Protein 8U79 (pdb70)

Structure (mmCIF, N/CA/C/O backbone):
data_8U79
#
_entry.id   8U79
#
_cell.length_a   51.547
_cell.length_b   67.913
_cell.length_c   81.170
_cell.angle_alpha   90.000
_cell.angle_beta   90.000
_cell.angle_gamma   90.000
#
_symmetry.space_group_name_H-M   'P 21 21 21'
#
loop_
_entity.id
_entity.type
_entity.pdbx_description
1 polymer 'Immunogenic protein'
2 non-polymer 'GLUTAMIC ACID'
3 non-polymer 1,2-ETHANEDIOL
4 non-polymer 'CITRIC ACID'
5 water water
#
loop_
_atom_site.group_PDB
_atom_site.id
_atom_site.type_symbol
_atom_site.label_atom_id
_atom_site.label_alt_id
_atom_site.label_comp_id
_atom_site.label_asym_id
_atom_site.label_entity_id
_atom_site.label_seq_id
_atom_site.pdbx_PDB_ins_code
_atom_site.Cartn_x
_atom_site.Cartn_y
_atom_site.Cartn_z
_atom_site.occupancy
_atom_site.B_iso_or_equiv
_atom_site.auth_seq_id
_atom_site.auth_comp_id
_atom_site.auth_asym_id
_atom_site.auth_atom_id
_atom_site.pdbx_PDB_model_num
ATOM 1 N N A GLN A 1 22 ? 23.078 16.805 -6.459 0.500 19.187 18 GLN A N 1
ATOM 2 N N C GLN A 1 22 ? 23.671 16.941 -6.716 0.500 46.154 18 GLN A N 1
ATOM 3 C CA A GLN A 1 22 ? 22.696 15.401 -6.781 0.500 18.044 18 GLN A CA 1
ATOM 4 C CA B GLN A 1 22 ? 22.786 15.463 -6.867 0.500 21.436 18 GLN A CA 1
ATOM 5 C C A GLN A 1 22 ? 22.706 15.153 -8.287 0.500 15.790 18 GLN A C 1
ATOM 6 C C C GLN A 1 22 ? 22.904 15.182 -8.311 0.500 14.424 18 GLN A C 1
ATOM 7 O O A GLN A 1 22 ? 22.404 16.027 -9.095 0.500 16.688 18 GLN A O 1
ATOM 8 O O C GLN A 1 22 ? 22.868 16.095 -9.132 0.500 18.347 18 GLN A O 1
ATOM 34 N N . GLU A 1 23 ? 22.933 13.895 -8.645 1.000 13.547 19 GLU A N 1
ATOM 35 C CA . GLU A 1 23 ? 22.777 13.421 -10.001 1.000 12.632 19 GLU A CA 1
ATOM 36 C C . GLU A 1 23 ? 21.364 12.889 -10.199 1.000 11.792 19 GLU A C 1
ATOM 37 O O . GLU A 1 23 ? 20.911 11.992 -9.489 1.000 12.624 19 GLU A O 1
ATOM 49 N N . PHE A 1 24 ? 20.681 13.441 -11.183 1.000 11.534 20 PHE A N 1
ATOM 50 C CA . PHE A 1 24 ? 19.277 13.134 -11.426 1.000 10.837 20 PHE A CA 1
ATOM 51 C C . PHE A 1 24 ? 19.162 11.976 -12.396 1.000 10.949 20 PHE A C 1
ATOM 52 O O . PHE A 1 24 ? 19.760 11.972 -13.479 1.000 13.285 20 PHE A O 1
ATOM 69 N N A ILE A 1 25 ? 18.360 10.987 -12.020 0.500 10.110 21 ILE A N 1
ATOM 70 N N B ILE A 1 25 ? 18.298 11.017 -12.047 0.500 9.827 21 ILE A N 1
ATOM 71 C CA A ILE A 1 25 ? 18.030 9.866 -12.870 0.500 10.393 21 ILE A CA 1
ATOM 72 C CA B ILE A 1 25 ? 18.036 9.824 -12.831 0.500 10.018 21 ILE A CA 1
ATOM 73 C C A ILE A 1 25 ? 16.524 9.762 -12.955 0.500 9.689 21 ILE A C 1
ATOM 74 C C B ILE A 1 25 ? 16.542 9.607 -12.970 0.500 8.959 21 ILE A C 1
ATOM 75 O O A ILE A 1 25 ? 15.848 9.789 -11.942 0.500 10.336 21 ILE A O 1
ATOM 76 O O B ILE A 1 25 ? 15.872 9.288 -12.008 0.500 8.880 21 ILE A O 1
ATOM 107 N N . THR A 1 26 ? 16.031 9.741 -14.191 1.000 8.848 22 THR A N 1
ATOM 108 C CA . THR A 1 26 ? 14.640 9.440 -14.496 1.000 8.590 22 THR A CA 1
ATOM 109 C C . THR A 1 26 ? 14.563 8.051 -15.133 1.000 8.275 22 THR A C 1
ATOM 110 O O . THR A 1 26 ? 15.338 7.764 -16.062 1.000 9.176 22 THR A O 1
ATOM 121 N N . ILE A 1 27 ? 13.659 7.219 -14.606 1.000 8.396 23 ILE A N 1
ATOM 122 C CA . ILE A 1 27 ? 13.460 5.855 -15.026 1.000 8.380 23 ILE A CA 1
ATOM 123 C C . ILE A 1 27 ? 12.140 5.761 -15.781 1.000 8.428 23 ILE A C 1
ATOM 124 O O . ILE A 1 27 ? 11.057 5.853 -15.183 1.000 9.077 23 ILE A O 1
ATOM 140 N N . GLY A 1 28 ? 12.218 5.593 -17.101 1.000 8.340 24 GLY A N 1
ATOM 141 C CA . GLY A 1 28 ? 11.006 5.390 -17.888 1.000 8.141 24 GLY A CA 1
ATOM 142 C C . GLY A 1 28 ? 10.377 4.059 -17.557 1.000 8.037 24 GLY A C 1
ATOM 143 O O . GLY A 1 28 ? 11.038 3.071 -17.266 1.000 8.474 24 GLY A O 1
ATOM 147 N N . SER A 1 29 ? 9.030 4.014 -17.660 1.000 7.757 25 SER A N 1
ATOM 148 C CA . SER A 1 29 ? 8.290 2.855 -17.181 1.000 8.013 25 SER A CA 1
ATOM 149 C C . SER A 1 29 ? 7.165 2.500 -18.154 1.000 7.780 25 SER A C 1
ATOM 150 O O . SER A 1 29 ? 7.425 2.005 -19.243 1.000 8.248 25 SER A O 1
ATOM 158 N N . GLY A 1 30 ? 5.925 2.624 -17.705 1.000 8.057 26 GLY A N 1
ATOM 159 C CA . GLY A 1 30 ? 4.779 2.249 -18.503 1.000 8.352 26 GLY A CA 1
ATOM 160 C C . GLY A 1 30 ? 3.558 2.911 -17.919 1.000 8.481 26 GLY A C 1
ATOM 161 O O . GLY A 1 30 ? 3.659 3.913 -17.237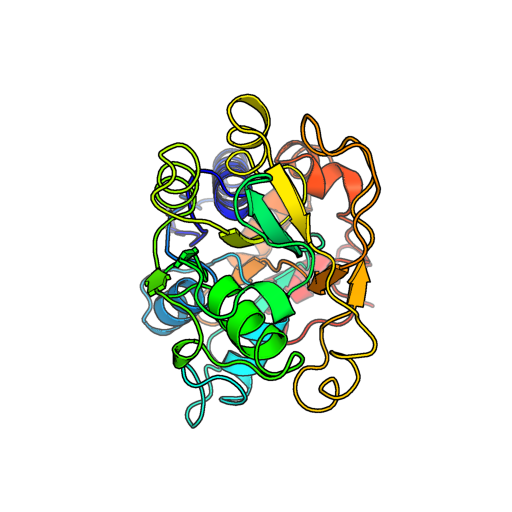 1.000 8.913 26 GLY A O 1
ATOM 165 N N . SER A 1 31 ? 2.387 2.341 -18.225 1.000 8.752 27 SER A N 1
ATOM 166 C CA . SER A 1 31 ? 1.140 2.852 -17.659 1.000 9.212 27 SER A CA 1
ATOM 167 C C . SER A 1 31 ? 1.183 2.758 -16.145 1.000 8.975 27 SER A C 1
ATOM 168 O O . SER A 1 31 ? 1.759 1.838 -15.563 1.000 8.955 27 SER A O 1
ATOM 176 N N A THR A 1 32 ? 0.512 3.689 -15.459 0.900 9.616 28 THR A N 1
ATOM 177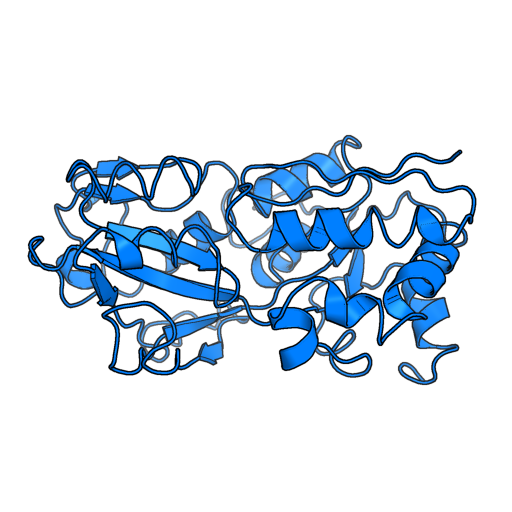 N N B THR A 1 32 ? 0.490 3.687 -15.479 0.100 9.559 28 THR A N 1
ATOM 178 C CA A THR A 1 32 ? 0.540 3.653 -14.009 0.900 10.460 28 THR A CA 1
ATOM 179 C CA B THR A 1 32 ? 0.446 3.714 -14.025 0.100 10.097 28 THR A CA 1
ATOM 180 C C A THR A 1 32 ? -0.062 2.384 -13.427 0.900 10.528 28 THR A C 1
ATOM 181 C C B THR A 1 32 ? -0.034 2.375 -13.454 0.100 10.032 28 THR A C 1
ATOM 182 O O A THR A 1 32 ? 0.280 2.040 -12.296 0.900 12.803 28 THR A O 1
ATOM 183 O O B THR A 1 32 ? 0.455 1.954 -12.405 0.100 9.788 28 THR A O 1
ATOM 204 N N . THR A 1 33 ? -0.940 1.683 -14.166 1.000 10.024 29 THR A N 1
ATOM 205 C CA . THR A 1 33 ? -1.565 0.460 -13.684 1.000 10.485 29 THR A CA 1
ATOM 206 C C . THR A 1 33 ? -0.970 -0.796 -14.276 1.000 9.356 29 THR A C 1
ATOM 207 O O . THR A 1 33 ? -1.532 -1.891 -14.150 1.000 10.630 29 THR A O 1
ATOM 218 N N . GLY A 1 34 ? 0.229 -0.683 -14.865 1.000 9.049 30 GLY A N 1
ATOM 219 C CA . GLY A 1 34 ? 1.020 -1.849 -15.210 1.000 8.640 30 GLY A CA 1
ATOM 220 C C . GLY A 1 34 ? 1.982 -2.206 -14.084 1.000 8.793 30 GLY A C 1
ATOM 221 O O . GLY A 1 34 ? 1.766 -1.841 -12.915 1.000 9.544 30 GLY A O 1
ATOM 225 N N . VAL A 1 35 ? 3.031 -2.969 -14.413 1.000 8.261 31 VAL A N 1
ATOM 226 C CA . VAL A 1 35 ? 4.015 -3.391 -13.433 1.000 7.910 31 VAL A CA 1
ATOM 227 C C . VAL A 1 35 ? 5.285 -2.547 -13.504 1.000 7.739 31 VAL A C 1
ATOM 228 O O . VAL A 1 35 ? 5.915 -2.257 -12.471 1.000 8.248 31 VAL A O 1
ATOM 241 N N . TYR A 1 36 ? 5.710 -2.110 -14.690 1.000 7.726 32 TYR A N 1
ATOM 242 C CA . TYR A 1 36 ? 6.885 -1.260 -14.782 1.000 7.906 32 TYR A CA 1
ATOM 243 C C . TYR A 1 36 ? 6.803 -0.034 -13.875 1.000 7.955 32 TYR A C 1
ATOM 244 O O . TYR A 1 36 ? 7.795 0.340 -13.257 1.000 8.240 32 TYR A O 1
ATOM 262 N N . PHE A 1 37 ? 5.633 0.635 -13.855 1.000 7.965 33 PHE A N 1
ATOM 263 C CA . PHE A 1 37 ? 5.521 1.876 -13.117 1.000 8.138 33 PHE A CA 1
ATOM 264 C C . PHE A 1 37 ? 5.722 1.657 -11.610 1.000 8.275 33 PHE A C 1
ATOM 265 O O . PHE A 1 37 ? 6.560 2.341 -11.002 1.000 8.341 33 PHE A O 1
ATOM 282 N N . PRO A 1 38 ? 5.022 0.721 -10.939 1.000 8.774 34 PRO A N 1
ATOM 283 C CA . PRO A 1 38 ? 5.318 0.479 -9.525 1.000 9.028 34 PRO A CA 1
ATOM 284 C C . PRO A 1 38 ? 6.731 0.004 -9.305 1.000 8.553 34 PRO A C 1
ATOM 285 O O . PRO A 1 38 ? 7.347 0.352 -8.287 1.000 9.043 34 PRO A O 1
ATOM 296 N N . VAL A 1 39 ? 7.285 -0.798 -10.221 1.000 8.357 35 VAL A N 1
ATOM 297 C CA . VAL A 1 39 ? 8.672 -1.245 -10.032 1.000 8.835 35 VAL A CA 1
ATOM 298 C C . VAL A 1 39 ? 9.624 -0.067 -10.119 1.000 8.636 35 VAL A C 1
ATOM 299 O O . VAL A 1 39 ? 10.515 0.079 -9.273 1.000 9.018 35 VAL A O 1
ATOM 312 N N . ALA A 1 40 ? 9.501 0.773 -11.141 1.000 8.563 36 ALA A N 1
ATOM 313 C CA . ALA A 1 40 ? 10.376 1.929 -11.290 1.000 8.651 36 ALA A CA 1
ATOM 314 C C . ALA A 1 40 ? 10.239 2.885 -10.130 1.000 8.769 36 ALA A C 1
ATOM 315 O O . ALA A 1 40 ? 11.218 3.465 -9.644 1.000 9.245 36 ALA A O 1
ATOM 322 N N . THR A 1 41 ? 9.008 3.069 -9.644 1.000 8.827 37 THR A N 1
ATOM 323 C CA . THR A 1 41 ? 8.750 3.955 -8.514 1.000 9.994 37 THR A CA 1
ATOM 324 C C . THR A 1 41 ? 9.474 3.435 -7.277 1.000 9.124 37 THR A C 1
ATOM 325 O O . THR A 1 41 ? 10.122 4.184 -6.542 1.000 10.783 37 THR A O 1
ATOM 336 N N . GLY A 1 42 ? 9.380 2.123 -7.028 1.000 9.104 38 GLY A N 1
ATOM 337 C CA . GLY A 1 42 ? 10.027 1.514 -5.880 1.000 9.688 38 GLY A CA 1
ATOM 338 C C . GLY A 1 42 ? 11.536 1.539 -5.998 1.000 8.932 38 GLY A C 1
ATOM 339 O O . GLY A 1 42 ? 12.231 1.766 -5.002 1.000 10.166 38 GLY A O 1
ATOM 343 N N . ILE A 1 43 ? 12.067 1.315 -7.193 1.000 8.897 39 ILE A N 1
ATOM 344 C CA . ILE A 1 43 ? 13.513 1.422 -7.408 1.000 8.970 39 ILE A CA 1
ATOM 345 C C . ILE A 1 43 ? 13.981 2.835 -7.078 1.000 8.753 39 ILE A C 1
ATOM 346 O O . ILE A 1 43 ? 15.009 3.015 -6.423 1.000 9.496 39 ILE A O 1
ATOM 362 N N . ALA A 1 44 ? 13.274 3.819 -7.617 1.000 8.690 40 ALA A N 1
ATOM 363 C CA . ALA A 1 44 ? 13.637 5.214 -7.380 1.000 8.933 40 ALA A CA 1
ATOM 364 C C . ALA A 1 44 ? 13.675 5.538 -5.885 1.000 9.052 40 ALA A C 1
ATOM 365 O O . ALA A 1 44 ? 14.605 6.171 -5.382 1.000 9.775 40 ALA A O 1
ATOM 372 N N A LYS A 1 45 ? 12.632 5.128 -5.156 0.800 9.619 41 LYS A N 1
ATOM 373 N N B LYS A 1 45 ? 12.639 5.105 -5.158 0.200 9.435 41 LYS A N 1
ATOM 374 C CA A LYS A 1 45 ? 12.606 5.367 -3.714 0.800 10.382 41 LYS A CA 1
ATOM 375 C CA B LYS A 1 45 ? 12.570 5.354 -3.725 0.200 10.071 41 LYS A CA 1
ATOM 376 C C A LYS A 1 45 ? 13.790 4.698 -3.021 0.800 10.105 41 LYS A C 1
ATOM 377 C C B LYS A 1 45 ? 13.759 4.703 -3.020 0.200 10.159 41 LYS A C 1
ATOM 378 O O A LYS A 1 45 ? 14.366 5.264 -2.102 0.800 11.160 41 LYS A O 1
ATOM 379 O O B LYS A 1 45 ? 14.379 5.325 -2.163 0.200 10.358 41 LYS A O 1
ATOM 416 N N . LEU A 1 46 ? 14.070 3.458 -3.390 1.000 10.037 42 LEU A N 1
ATOM 417 C CA . LEU A 1 46 ? 15.128 2.714 -2.746 1.000 10.602 42 LEU A CA 1
ATOM 418 C C . LEU A 1 46 ? 16.494 3.368 -2.970 1.000 10.330 42 LEU A C 1
ATOM 419 O O . LEU A 1 46 ? 17.300 3.503 -2.023 1.000 11.713 42 LEU A O 1
ATOM 435 N N A VAL A 1 47 ? 16.806 3.806 -4.191 0.800 10.397 43 VAL A N 1
ATOM 436 N N B VAL A 1 47 ? 16.771 3.800 -4.216 0.200 9.883 43 VAL A N 1
ATOM 437 C CA A VAL A 1 47 ? 18.094 4.456 -4.392 0.800 10.808 43 VAL A CA 1
ATOM 438 C CA B VAL A 1 47 ? 17.967 4.572 -4.557 0.200 9.633 43 VAL A CA 1
ATOM 439 C C A VAL A 1 47 ? 18.121 5.817 -3.705 0.800 9.962 43 VAL A C 1
ATOM 440 C C B VAL A 1 47 ? 18.074 5.770 -3.640 0.200 9.581 43 VAL A C 1
ATOM 441 O O A VAL A 1 47 ? 19.167 6.212 -3.165 0.800 10.737 43 VAL A O 1
ATOM 442 O O B VAL A 1 47 ? 19.102 6.000 -3.000 0.200 9.394 43 VAL A O 1
ATOM 467 N N . ASN A 1 48 ? 16.998 6.551 -3.644 1.000 9.895 44 ASN A N 1
ATOM 468 C CA . ASN A 1 48 ? 16.965 7.801 -2.919 1.000 10.766 44 ASN A CA 1
ATOM 469 C C . ASN A 1 48 ? 17.267 7.575 -1.434 1.000 10.960 44 ASN A C 1
ATOM 470 O O . ASN A 1 48 ? 18.032 8.296 -0.791 1.000 12.650 44 ASN A O 1
ATOM 481 N N . ASP A 1 49 ? 16.700 6.496 -0.880 1.000 10.554 45 ASP A N 1
ATOM 482 C CA . ASP A 1 49 ? 16.853 6.150 0.517 1.000 11.197 45 ASP A CA 1
ATOM 483 C C . ASP A 1 49 ? 18.292 5.734 0.879 1.000 11.031 45 ASP A C 1
ATOM 484 O O . ASP A 1 49 ? 18.673 5.744 2.051 1.000 13.155 45 ASP A O 1
ATOM 493 N N . ALA A 1 50 ? 19.063 5.325 -0.125 1.000 11.265 46 ALA A N 1
ATOM 494 C CA . ALA A 1 50 ? 20.445 4.891 0.072 1.000 11.595 46 ALA A CA 1
ATOM 495 C C . ALA A 1 50 ? 21.404 6.071 0.217 1.000 11.131 46 ALA A C 1
ATOM 496 O O . ALA A 1 50 ? 22.566 5.831 0.600 1.000 12.048 46 ALA A O 1
ATOM 503 N N . ASN A 1 51 ? 20.980 7.300 -0.080 1.000 11.377 47 ASN A N 1
ATOM 504 C CA . ASN A 1 51 ? 21.781 8.476 0.205 1.000 12.319 47 ASN A CA 1
ATOM 505 C C . ASN A 1 51 ? 23.139 8.430 -0.490 1.000 13.343 47 ASN A C 1
ATOM 506 O O . ASN A 1 51 ? 24.171 8.727 0.130 1.000 16.763 47 ASN A O 1
ATOM 517 N N . VAL A 1 52 ? 23.144 8.094 -1.775 1.000 12.710 48 VAL A N 1
ATOM 518 C CA . VAL A 1 52 ? 24.358 7.929 -2.550 1.000 13.174 48 VAL A CA 1
ATOM 519 C C . VAL A 1 52 ? 24.527 9.038 -3.576 1.000 13.478 48 VAL A C 1
ATOM 520 O O . VAL A 1 52 ? 25.317 8.893 -4.492 1.000 15.560 48 VAL A O 1
ATOM 533 N N . GLY A 1 53 ? 23.887 10.175 -3.396 1.000 13.213 49 GLY A N 1
ATOM 534 C CA . GLY A 1 53 ? 24.083 11.311 -4.288 1.000 14.152 49 GLY A CA 1
ATOM 535 C C . GLY A 1 53 ? 23.250 11.246 -5.566 1.000 12.989 49 GLY A C 1
ATOM 536 O O . GLY A 1 53 ? 23.484 12.065 -6.455 1.000 16.162 49 GLY A O 1
ATOM 540 N N . ILE A 1 54 ? 22.317 10.295 -5.640 1.000 11.977 50 ILE A N 1
ATOM 541 C CA . ILE A 1 54 ? 21.398 10.153 -6.764 1.000 11.099 50 ILE A CA 1
ATOM 542 C C . ILE A 1 54 ? 20.027 10.615 -6.296 1.000 10.807 50 ILE A C 1
ATOM 543 O O . ILE A 1 54 ? 19.580 10.216 -5.227 1.000 11.958 50 ILE A O 1
ATOM 559 N N . ARG A 1 55 ? 19.359 11.350 -7.177 1.000 10.697 51 ARG A N 1
ATOM 560 C CA . ARG A 1 55 ? 17.953 11.687 -7.003 1.000 10.864 51 ARG A CA 1
ATOM 561 C C . ARG A 1 55 ? 17.168 11.105 -8.179 1.000 10.008 51 ARG A C 1
ATOM 562 O O . ARG A 1 55 ? 17.306 11.579 -9.314 1.000 10.260 51 ARG A O 1
ATOM 583 N N . ALA A 1 56 ? 16.402 10.070 -7.902 1.000 9.485 52 ALA A N 1
ATOM 584 C CA . ALA A 1 56 ? 15.733 9.280 -8.925 1.000 9.568 52 ALA A CA 1
ATOM 585 C C . ALA A 1 56 ? 14.236 9.514 -8.869 1.000 8.851 52 ALA A C 1
ATOM 586 O O . ALA A 1 56 ? 13.627 9.731 -7.816 1.000 10.167 52 ALA A O 1
ATOM 593 N N . ASN A 1 57 ? 13.614 9.394 -10.041 1.000 9.405 53 ASN A N 1
ATOM 594 C CA . ASN A 1 57 ? 12.167 9.404 -10.176 1.000 9.438 53 ASN A CA 1
ATOM 595 C C . ASN A 1 57 ? 11.751 8.438 -11.280 1.000 9.183 53 ASN A C 1
ATOM 596 O O . ASN A 1 57 ? 12.490 8.228 -12.235 1.000 10.878 53 ASN A O 1
ATOM 607 N N . ALA A 1 58 ? 10.543 7.911 -11.175 1.000 9.796 54 ALA A N 1
ATOM 608 C CA . ALA A 1 58 ? 9.925 7.146 -12.233 1.000 9.709 54 ALA A CA 1
ATOM 609 C C . ALA A 1 58 ? 9.059 8.059 -13.092 1.000 10.311 54 ALA A C 1
ATOM 610 O O . ALA A 1 58 ? 8.532 9.075 -12.625 1.000 13.726 54 ALA A O 1
ATOM 617 N N A ARG A 1 59 ? 8.915 7.721 -14.372 0.700 9.573 55 ARG A N 1
ATOM 618 N N C ARG A 1 59 ? 8.866 7.659 -14.345 0.300 8.360 55 ARG A N 1
ATOM 619 C CA A ARG A 1 59 ? 8.033 8.427 -15.286 0.700 10.219 55 ARG A CA 1
ATOM 620 C CA C ARG A 1 59 ? 8.040 8.405 -15.271 0.300 8.094 55 ARG A CA 1
ATOM 621 C C A ARG A 1 59 ? 7.159 7.414 -15.998 0.700 9.236 55 ARG A C 1
ATOM 622 C C C ARG A 1 59 ? 7.156 7.418 -16.018 0.300 8.258 55 ARG A C 1
ATOM 623 O O A ARG A 1 59 ? 7.665 6.467 -16.604 0.700 9.210 55 ARG A O 1
ATOM 624 O O C ARG A 1 59 ? 7.652 6.443 -16.591 0.300 8.105 55 ARG A O 1
ATOM 665 N N . SER A 1 60 ? 5.832 7.653 -16.006 1.000 8.991 56 SER A N 1
ATOM 666 C CA . SER A 1 60 ? 4.936 6.824 -16.805 1.000 8.804 56 SER A CA 1
ATOM 667 C C . SER A 1 60 ? 5.112 7.156 -18.280 1.000 8.684 56 SER A C 1
ATOM 668 O O . SER A 1 60 ? 5.342 8.308 -18.652 1.000 9.451 56 SER A O 1
ATOM 676 N N . THR A 1 61 ? 4.982 6.130 -19.115 1.000 8.614 57 THR A N 1
ATOM 677 C CA . THR A 1 61 ? 5.216 6.257 -20.550 1.000 8.488 57 THR A CA 1
ATOM 678 C C . THR A 1 61 ? 4.374 5.201 -21.281 1.000 8.394 57 THR A C 1
ATOM 679 O O . THR A 1 61 ? 3.679 4.392 -20.657 1.000 8.813 57 THR A O 1
ATOM 690 N N . GLY A 1 62 ? 4.522 5.182 -22.600 1.000 8.660 58 GLY A N 1
ATOM 691 C CA . GLY A 1 62 ? 3.898 4.175 -23.432 1.000 8.974 58 GLY A CA 1
ATOM 692 C C . GLY A 1 62 ? 4.485 2.783 -23.332 1.000 8.342 58 GLY A C 1
ATOM 693 O O . GLY A 1 62 ? 3.904 1.829 -23.860 1.000 9.120 58 GLY A O 1
ATOM 697 N N . GLY A 1 63 ? 5.682 2.667 -22.728 1.000 8.279 59 GLY A N 1
ATOM 698 C CA . GLY A 1 63 ? 6.331 1.390 -22.607 1.000 8.407 59 GLY A CA 1
ATOM 699 C C . GLY A 1 63 ? 7.658 1.303 -23.353 1.000 8.051 59 GLY A C 1
ATOM 700 O O . GLY A 1 63 ? 8.335 2.305 -23.568 1.000 8.370 59 GLY A O 1
ATOM 704 N N . SER A 1 64 ? 8.016 0.073 -23.768 1.000 7.600 60 SER A N 1
ATOM 705 C CA . SER A 1 64 ? 9.382 -0.232 -24.140 1.000 7.870 60 SER A CA 1
ATOM 706 C C . SER A 1 64 ? 9.954 0.622 -25.273 1.000 7.977 60 SER A C 1
ATOM 707 O O . SER A 1 64 ? 11.114 1.035 -25.211 1.000 8.602 60 SER A O 1
ATOM 715 N N . VAL A 1 65 ? 9.213 0.769 -26.374 1.000 8.135 61 VAL A N 1
ATOM 716 C CA . VAL A 1 65 ? 9.758 1.519 -27.513 1.000 8.351 61 VAL A CA 1
ATOM 717 C C . VAL A 1 65 ? 9.948 2.990 -27.151 1.000 8.381 61 VAL A C 1
ATOM 718 O O . VAL A 1 65 ? 11.023 3.572 -27.386 1.000 9.102 61 VAL A O 1
ATOM 731 N N . ALA A 1 66 ? 8.931 3.589 -26.519 1.000 8.258 62 ALA A N 1
ATOM 732 C CA . ALA A 1 66 ? 9.050 4.964 -26.077 1.000 8.500 62 ALA A CA 1
ATOM 733 C C . ALA A 1 66 ? 10.246 5.124 -25.144 1.000 8.492 62 ALA A C 1
ATOM 734 O O . ALA A 1 66 ? 10.962 6.136 -25.193 1.000 8.936 62 ALA A O 1
ATOM 741 N N . ASN A 1 67 ? 10.444 4.169 -24.247 1.000 8.040 63 ASN A N 1
ATOM 742 C CA . ASN A 1 67 ? 11.497 4.260 -23.258 1.000 8.077 63 ASN A CA 1
ATOM 743 C C . ASN A 1 67 ? 12.878 4.225 -23.911 1.000 7.902 63 ASN A C 1
ATOM 744 O O . ASN A 1 67 ? 13.763 4.993 -23.517 1.000 8.748 63 ASN A O 1
ATOM 755 N N . ILE A 1 68 ? 13.077 3.309 -24.847 1.000 7.915 64 ILE A N 1
ATOM 756 C CA . ILE A 1 68 ? 14.353 3.203 -25.536 1.000 8.339 64 ILE A CA 1
ATOM 757 C C . ILE A 1 68 ? 14.626 4.461 -26.340 1.000 9.066 64 ILE A C 1
ATOM 758 O O . ILE A 1 68 ? 15.750 4.972 -26.341 1.000 9.618 64 ILE A O 1
ATOM 774 N N . ASN A 1 69 ? 13.604 4.973 -27.032 1.000 8.977 65 ASN A N 1
ATOM 775 C CA . ASN A 1 69 ? 13.781 6.211 -27.758 1.000 9.390 65 ASN A CA 1
ATOM 776 C C . ASN A 1 69 ? 14.186 7.355 -26.831 1.000 9.347 65 ASN A C 1
ATOM 777 O O . ASN A 1 69 ? 15.049 8.167 -27.192 1.000 10.375 65 ASN A O 1
ATOM 788 N N . ALA A 1 70 ? 13.589 7.430 -25.655 1.000 8.960 66 ALA A N 1
ATOM 789 C CA . ALA A 1 70 ? 13.911 8.491 -24.731 1.000 9.587 66 ALA A CA 1
ATOM 790 C C . ALA A 1 70 ? 15.316 8.347 -24.159 1.000 10.007 66 ALA A C 1
ATOM 791 O O . ALA A 1 70 ? 15.980 9.359 -23.924 1.000 11.316 66 ALA A O 1
ATOM 798 N N . ILE A 1 71 ? 15.791 7.124 -23.910 1.000 9.311 67 ILE A N 1
ATOM 799 C CA . ILE A 1 71 ? 17.187 6.958 -23.497 1.000 9.896 67 ILE A CA 1
ATOM 800 C C . ILE A 1 71 ? 18.107 7.448 -24.613 1.000 11.089 67 ILE A C 1
ATOM 801 O O . ILE A 1 71 ? 19.073 8.183 -24.385 1.000 12.114 67 ILE A O 1
ATOM 817 N N . ASN A 1 72 ? 17.829 6.999 -25.822 1.000 10.554 68 ASN A N 1
ATOM 818 C CA . ASN A 1 72 ? 18.683 7.379 -26.934 1.000 12.620 68 ASN A CA 1
ATOM 819 C C . ASN A 1 72 ? 18.723 8.884 -27.127 1.000 12.434 68 ASN A C 1
ATOM 820 O O . ASN A 1 72 ? 19.764 9.440 -27.481 1.000 15.048 68 ASN A O 1
ATOM 831 N N . ALA A 1 73 ? 17.602 9.562 -26.908 1.000 12.026 69 ALA A N 1
ATOM 832 C CA . ALA A 1 73 ? 17.497 11.001 -27.090 1.000 12.740 69 ALA A CA 1
ATOM 833 C C . ALA A 1 73 ? 18.110 11.761 -25.932 1.000 13.789 69 ALA A C 1
ATOM 834 O O . ALA A 1 73 ? 18.201 12.991 -26.030 1.000 16.594 69 ALA A O 1
ATOM 841 N N . GLY A 1 74 ? 18.495 11.088 -24.846 1.000 12.828 70 GLY A N 1
ATOM 842 C CA . GLY A 1 74 ? 19.025 11.783 -23.684 1.000 13.946 70 GLY A CA 1
ATOM 843 C C . GLY A 1 74 ? 17.994 12.301 -22.702 1.000 13.302 70 GLY A C 1
ATOM 844 O O . GLY A 1 74 ? 18.362 13.015 -21.787 1.000 16.633 70 GLY A O 1
ATOM 848 N N A GLU A 1 75 ? 16.728 11.916 -22.877 0.700 11.189 71 GLU A N 1
ATOM 849 N N B GLU A 1 75 ? 16.741 11.861 -22.848 0.300 12.868 71 GLU A N 1
ATOM 850 C CA A GLU A 1 75 ? 15.686 12.387 -21.987 0.700 11.770 71 GLU A CA 1
ATOM 851 C CA B GLU A 1 75 ? 15.647 12.373 -22.042 0.300 13.125 71 GLU A CA 1
ATOM 852 C C A GLU A 1 75 ? 15.588 11.552 -20.714 0.700 12.025 71 GLU A C 1
ATOM 853 C C B GLU A 1 75 ? 15.404 11.524 -20.790 0.300 11.951 71 GLU A C 1
ATOM 854 O O A GLU A 1 75 ? 15.295 12.111 -19.651 0.700 14.152 71 GLU A O 1
ATOM 855 O O B GLU A 1 75 ? 14.817 12.031 -19.836 0.300 12.839 71 GLU A O 1
ATOM 878 N N . PHE A 1 76 ? 15.790 10.241 -20.817 1.000 10.636 72 PHE A N 1
ATOM 879 C CA . PHE A 1 76 ? 15.793 9.353 -19.661 1.000 10.519 72 PHE A CA 1
ATOM 880 C C . PHE A 1 76 ? 17.175 8.766 -19.514 1.000 10.185 72 PHE A C 1
ATOM 881 O O . PHE A 1 76 ? 17.813 8.427 -20.500 1.000 12.078 72 PHE A O 1
ATOM 898 N N . GLU A 1 77 ? 17.619 8.574 -18.277 1.000 9.403 73 GLU A N 1
ATOM 899 C CA . GLU A 1 77 ? 18.853 7.870 -17.991 1.000 9.729 73 GLU A CA 1
ATOM 900 C C . GLU A 1 77 ? 18.691 6.365 -17.887 1.000 9.515 73 GLU A C 1
ATOM 901 O O . GLU A 1 77 ? 19.660 5.625 -18.110 1.000 9.919 73 GLU A O 1
ATOM 913 N N . MET A 1 78 ? 17.506 5.892 -17.515 1.000 8.615 74 MET A N 1
ATOM 914 C CA . MET A 1 78 ? 17.229 4.482 -17.335 1.000 8.176 74 MET A CA 1
ATOM 915 C C . MET A 1 78 ? 15.786 4.201 -17.743 1.000 8.524 74 MET A C 1
ATOM 916 O O . MET A 1 78 ? 14.995 5.135 -17.896 1.000 8.619 74 MET A O 1
ATOM 930 N N . ALA A 1 79 ? 15.456 2.916 -17.862 1.000 7.968 75 ALA A N 1
ATOM 931 C CA . ALA A 1 79 ? 14.077 2.539 -18.138 1.000 8.468 75 ALA A CA 1
ATOM 932 C C . ALA A 1 79 ? 13.902 1.055 -17.918 1.000 8.226 75 ALA A C 1
ATOM 933 O O . ALA A 1 79 ? 14.848 0.294 -17.865 1.000 8.987 75 ALA A O 1
ATOM 940 N N A LEU A 1 80 ? 12.637 0.642 -17.837 0.700 8.421 76 LEU A N 1
ATOM 941 N N B LEU A 1 80 ? 12.644 0.619 -17.828 0.300 7.642 76 LEU A N 1
ATOM 942 C CA A LEU A 1 80 ? 12.244 -0.744 -18.013 0.700 8.539 76 LEU A CA 1
ATOM 943 C CA B LEU A 1 80 ? 12.333 -0.789 -18.002 0.300 7.274 76 LEU A CA 1
ATOM 944 C C A LEU A 1 80 ? 11.987 -0.992 -19.507 0.700 8.222 76 LEU A C 1
ATOM 945 C C B LEU A 1 80 ? 11.908 -1.028 -19.453 0.300 7.402 76 LEU A C 1
ATOM 946 O O A LEU A 1 80 ? 11.492 -0.131 -20.230 0.700 8.976 76 LEU A O 1
ATOM 947 O O B LEU A 1 80 ? 11.248 -0.190 -20.069 0.300 7.499 76 LEU A O 1
ATOM 978 N N . ALA A 1 81 ? 12.273 -2.207 -19.972 1.000 8.019 77 ALA A N 1
ATOM 979 C CA . ALA A 1 81 ? 11.964 -2.581 -21.339 1.000 8.242 77 ALA A CA 1
ATOM 980 C C . ALA A 1 81 ? 11.972 -4.098 -21.462 1.000 7.725 77 ALA A C 1
ATOM 981 O O . ALA A 1 81 ? 12.673 -4.799 -20.731 1.000 9.078 77 ALA A O 1
ATOM 988 N N . GLN A 1 82 ? 11.253 -4.598 -22.454 1.000 7.993 78 GLN A N 1
ATOM 989 C CA . GLN A 1 82 ? 11.271 -6.012 -22.764 1.000 7.480 78 GLN A CA 1
ATOM 990 C C . GLN A 1 82 ? 12.587 -6.396 -23.422 1.000 7.710 78 GLN A C 1
ATOM 991 O O . GLN A 1 82 ? 13.166 -5.652 -24.192 1.000 8.561 78 GLN A O 1
ATOM 1005 N N . ASN A 1 83 ? 13.028 -7.639 -23.133 1.000 8.029 79 ASN A N 1
ATOM 1006 C CA . ASN A 1 83 ? 14.264 -8.124 -23.756 1.000 8.275 79 ASN A CA 1
ATOM 1007 C C . ASN A 1 83 ? 14.187 -8.197 -25.266 1.000 8.368 79 ASN A C 1
ATOM 1008 O O . ASN A 1 83 ? 15.191 -7.862 -25.933 1.000 9.013 79 ASN A O 1
ATOM 1019 N N . ASP A 1 84 ? 13.055 -8.575 -25.836 1.000 8.279 80 ASP A N 1
ATOM 1020 C CA . ASP A 1 84 ? 12.937 -8.633 -27.289 1.000 8.654 80 ASP A CA 1
ATOM 1021 C C . ASP A 1 84 ? 13.128 -7.243 -27.900 1.000 7.910 80 ASP A C 1
ATOM 1022 O O . ASP A 1 84 ? 13.914 -7.040 -28.823 1.000 8.858 80 ASP A O 1
ATOM 1031 N N . ILE A 1 85 ? 12.386 -6.272 -27.356 1.000 8.081 81 ILE A N 1
ATOM 1032 C CA . ILE A 1 85 ? 12.445 -4.921 -27.878 1.000 8.063 81 ILE A CA 1
ATOM 1033 C C . ILE A 1 85 ? 13.858 -4.339 -27.716 1.000 8.037 81 ILE A C 1
ATOM 1034 O O . ILE A 1 85 ? 14.351 -3.657 -28.626 1.000 8.933 81 ILE A O 1
ATOM 1050 N N . ALA A 1 86 ? 14.496 -4.596 -26.574 1.000 8.358 82 ALA A N 1
ATOM 1051 C CA . ALA A 1 86 ? 15.870 -4.106 -26.397 1.000 8.731 82 ALA A CA 1
ATOM 1052 C C . ALA A 1 86 ? 16.803 -4.664 -27.452 1.000 8.339 82 ALA A C 1
ATOM 1053 O O . ALA A 1 86 ? 17.647 -3.952 -27.983 1.000 9.040 82 ALA A O 1
ATOM 1060 N N . TYR A 1 87 ? 16.694 -5.970 -27.733 1.000 8.740 83 TYR A N 1
ATOM 1061 C CA . TYR A 1 87 ? 17.495 -6.592 -28.782 1.000 9.307 83 TYR A CA 1
ATOM 1062 C C . TYR A 1 87 ? 17.241 -5.919 -30.127 1.000 9.315 83 TYR A C 1
ATOM 1063 O O . TYR A 1 87 ? 18.181 -5.597 -30.871 1.000 9.618 83 TYR A O 1
ATOM 1081 N N . TYR A 1 88 ? 15.956 -5.782 -30.494 1.000 9.003 84 TYR A N 1
ATOM 1082 C CA . TYR A 1 88 ? 15.638 -5.195 -31.773 1.000 9.247 84 TYR A CA 1
ATOM 1083 C C . TYR A 1 88 ? 16.196 -3.782 -31.937 1.000 9.102 84 TYR A C 1
ATOM 1084 O O . TYR A 1 88 ? 16.697 -3.409 -32.978 1.000 9.989 84 TYR A O 1
ATOM 1102 N N . ALA A 1 89 ? 16.140 -3.002 -30.854 1.000 9.138 85 ALA A N 1
ATOM 1103 C CA . ALA A 1 89 ? 16.716 -1.673 -30.842 1.000 9.086 85 ALA A CA 1
ATOM 1104 C C . ALA A 1 89 ? 18.226 -1.735 -31.038 1.000 9.279 85 ALA A C 1
ATOM 1105 O O . ALA A 1 89 ? 18.755 -1.039 -31.913 1.000 9.874 85 ALA A O 1
ATOM 1112 N N . TYR A 1 90 ? 18.901 -2.547 -30.235 1.000 9.444 86 TYR A N 1
ATOM 1113 C CA . TYR A 1 90 ? 20.363 -2.593 -30.291 1.000 10.101 86 TYR A CA 1
ATOM 1114 C C . TYR A 1 90 ? 20.864 -3.058 -31.649 1.000 10.179 86 TYR A C 1
ATOM 1115 O O . TYR A 1 90 ? 21.906 -2.607 -32.117 1.000 11.752 86 TYR A O 1
ATOM 1133 N N . GLN A 1 91 ? 20.108 -3.958 -32.296 1.000 10.446 87 GLN A N 1
ATOM 1134 C CA . GLN A 1 91 ? 20.497 -4.493 -33.600 1.000 11.623 87 GLN A CA 1
ATOM 1135 C C . GLN A 1 91 ? 19.977 -3.644 -34.744 1.000 11.806 87 GLN A C 1
ATOM 1136 O O . GLN A 1 91 ? 20.399 -3.845 -35.883 1.000 13.960 87 GLN A O 1
ATOM 1150 N N . GLY A 1 92 ? 19.057 -2.725 -34.485 1.000 10.978 88 GLY A N 1
ATOM 1151 C CA . GLY A 1 92 ? 18.401 -1.982 -35.562 1.000 11.181 88 GLY A CA 1
ATOM 1152 C C . GLY A 1 92 ? 17.611 -2.880 -36.512 1.000 11.408 88 GLY A C 1
ATOM 1153 O O . GLY A 1 92 ? 17.783 -2.763 -37.730 1.000 12.495 88 GLY A O 1
ATOM 1157 N N A CYS A 1 93 ? 16.789 -3.783 -35.987 0.800 10.651 89 CYS A N 1
ATOM 1158 N N B CYS A 1 93 ? 16.707 -3.730 -35.992 0.200 12.161 89 CYS A N 1
ATOM 1159 C CA A CYS A 1 93 ? 16.148 -4.804 -36.777 0.800 11.312 89 CYS A CA 1
ATOM 1160 C CA B CYS A 1 93 ? 16.089 -4.784 -36.789 0.200 12.994 89 CYS A CA 1
ATOM 1161 C C A CYS A 1 93 ? 14.700 -4.992 -36.330 0.800 10.929 89 CYS A C 1
ATOM 1162 C C B CYS A 1 93 ? 14.730 -5.236 -36.243 0.200 12.886 89 CYS A C 1
ATOM 1163 O O A CYS A 1 93 ? 14.258 -4.480 -35.314 0.800 10.858 89 CYS A O 1
ATOM 1164 O O B CYS A 1 93 ? 14.381 -4.953 -35.110 0.200 12.662 89 CYS A O 1
ATOM 1177 N N A CYS A 1 94 ? 13.979 -5.788 -37.134 0.800 11.117 90 CYS A N 1
ATOM 1178 N N B CYS A 1 94 ? 13.971 -5.956 -37.083 0.200 13.442 90 CYS A N 1
ATOM 1179 C CA A CYS A 1 94 ? 12.933 -6.703 -36.695 0.800 11.147 90 CYS A CA 1
ATOM 1180 C CA B CYS A 1 94 ? 12.835 -6.786 -36.686 0.200 14.272 90 CYS A CA 1
ATOM 1181 C C A CYS A 1 94 ? 11.565 -6.046 -36.455 0.800 10.536 90 CYS A C 1
ATOM 1182 C C B CYS A 1 94 ? 11.519 -6.019 -36.540 0.200 12.099 90 CYS A C 1
ATOM 1183 O O A CYS A 1 94 ? 10.549 -6.710 -36.693 0.800 12.085 90 CYS A O 1
ATOM 1184 O O B CYS A 1 94 ? 10.474 -6.560 -36.909 0.200 12.429 90 CYS A O 1
ATOM 1197 N N . ILE A 1 95 ? 11.541 -4.811 -35.964 1.000 10.459 91 ILE A N 1
ATOM 1198 C CA . ILE A 1 95 ? 10.319 -4.053 -35.788 1.000 10.171 91 ILE A CA 1
ATOM 1199 C C . ILE A 1 95 ? 10.503 -2.723 -36.490 1.000 10.482 91 ILE A C 1
ATOM 1200 O O . ILE A 1 95 ? 11.613 -2.174 -36.547 1.000 10.693 91 ILE A O 1
ATOM 1216 N N . PRO A 1 96 ? 9.406 -2.125 -36.983 1.000 11.182 92 PRO A N 1
ATOM 1217 C CA . PRO A 1 96 ? 9.557 -0.876 -37.728 1.000 11.579 92 PRO A CA 1
ATOM 1218 C C . PRO A 1 96 ? 10.202 0.262 -36.934 1.000 11.718 92 PRO A C 1
ATOM 1219 O O . PRO A 1 96 ? 10.809 1.151 -37.549 1.000 12.980 92 PRO A O 1
ATOM 1230 N N . ALA A 1 97 ? 9.994 0.286 -35.593 1.000 11.728 93 ALA A N 1
ATOM 1231 C CA . ALA A 1 97 ? 10.516 1.402 -34.824 1.000 11.912 93 ALA A CA 1
ATOM 1232 C C . ALA A 1 97 ? 12.034 1.533 -34.906 1.000 11.373 93 ALA A C 1
ATOM 1233 O O . ALA A 1 97 ? 12.529 2.633 -34.742 1.000 12.203 93 ALA A O 1
ATOM 1240 N N . PHE A 1 98 ? 12.751 0.424 -35.107 1.000 10.227 94 PHE A N 1
ATOM 1241 C CA . PHE A 1 98 ? 14.209 0.447 -35.055 1.000 10.355 94 PHE A CA 1
ATOM 1242 C C . PHE A 1 98 ? 14.879 -0.028 -36.334 1.000 10.472 94 PHE A C 1
ATOM 1243 O O . PHE A 1 98 ? 16.086 0.148 -36.466 1.000 11.506 94 PHE A O 1
ATOM 1260 N N . GLU A 1 99 ? 14.130 -0.634 -37.264 1.000 10.836 95 GLU A N 1
ATOM 1261 C CA . GLU A 1 99 ? 14.761 -1.159 -38.466 1.000 11.144 95 GLU A CA 1
ATOM 1262 C C . GLU A 1 99 ? 15.582 -0.066 -39.122 1.000 11.744 95 GLU A C 1
ATOM 1263 O O . GLU A 1 99 ? 15.117 1.041 -39.378 1.000 13.146 95 GLU A O 1
ATOM 1275 N N . GLY A 1 100 ? 16.814 -0.418 -39.478 1.000 12.447 96 GLY A N 1
ATOM 1276 C CA . GLY A 1 100 ? 17.672 0.464 -40.232 1.000 13.357 96 GLY A CA 1
ATOM 1277 C C . GLY A 1 100 ? 18.595 1.334 -39.403 1.000 13.488 96 GLY A C 1
ATOM 1278 O O . GLY A 1 100 ? 19.480 1.952 -40.012 1.000 15.520 96 GLY A O 1
ATOM 1282 N N . LYS A 1 101 ? 18.428 1.408 -38.105 1.000 12.969 97 LYS A N 1
ATOM 1283 C CA . LYS A 1 101 ? 19.259 2.294 -37.320 1.000 12.956 97 LYS A CA 1
ATOM 1284 C C . LYS A 1 101 ? 19.422 1.714 -35.929 1.000 12.934 97 LYS A C 1
ATOM 1285 O O . LYS A 1 101 ? 18.573 1.882 -35.046 1.000 13.221 97 LYS A O 1
ATOM 1304 N N . PRO A 1 102 ? 20.531 1.007 -35.670 1.000 13.133 98 PRO A N 1
ATOM 1305 C CA . PRO A 1 102 ? 20.788 0.479 -34.344 1.000 12.849 98 PRO A CA 1
ATOM 1306 C C . PRO A 1 102 ? 20.802 1.579 -33.293 1.000 12.312 98 PRO A C 1
ATOM 1307 O O . PRO A 1 102 ? 21.266 2.697 -33.524 1.000 14.258 98 PRO A O 1
ATOM 1318 N N . VAL 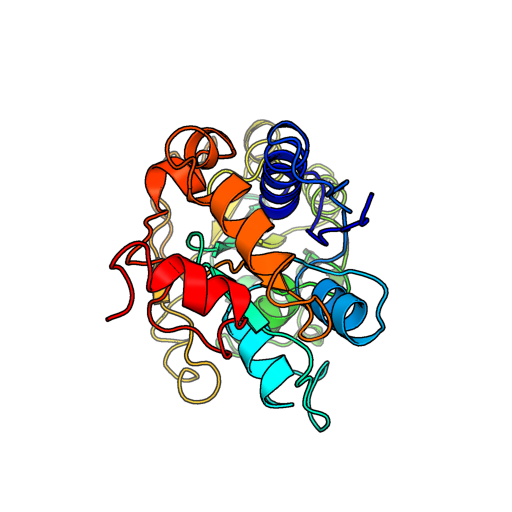A 1 103 ? 20.335 1.210 -32.092 1.000 11.506 99 VAL A N 1
ATOM 1319 C CA . VAL A 1 103 ? 20.381 2.040 -30.918 1.000 11.276 99 VAL A CA 1
ATOM 1320 C C . VAL A 1 103 ? 21.428 1.460 -29.974 1.000 11.498 99 VAL A C 1
ATOM 1321 O O . VAL A 1 103 ? 21.168 0.564 -29.172 1.000 12.918 99 VAL A O 1
ATOM 1334 N N . LYS A 1 104 ? 22.674 1.909 -30.137 1.000 12.911 100 LYS A N 1
ATOM 1335 C CA . LYS A 1 104 ? 23.795 1.292 -29.451 1.000 15.102 100 LYS A CA 1
ATOM 1336 C C . LYS A 1 104 ? 24.080 1.972 -28.105 1.000 14.245 100 LYS A C 1
ATOM 1337 O O . LYS A 1 104 ? 25.049 1.605 -27.466 1.000 17.266 100 LYS A O 1
ATOM 1356 N N . THR A 1 105 ? 23.215 2.913 -27.697 1.000 13.226 101 THR A N 1
ATOM 1357 C CA . THR A 1 105 ? 23.387 3.719 -26.495 1.000 14.140 101 THR A CA 1
ATOM 1358 C C . THR A 1 105 ? 22.706 3.099 -25.279 1.000 12.662 101 THR A C 1
ATOM 1359 O O . THR A 1 105 ? 22.741 3.727 -24.229 1.000 17.769 101 THR A O 1
ATOM 1370 N N . ILE A 1 106 ? 22.071 1.932 -25.426 1.000 10.818 102 ILE A N 1
ATOM 1371 C CA . ILE A 1 106 ? 21.456 1.257 -24.303 1.000 10.124 102 ILE A CA 1
ATOM 1372 C C . ILE A 1 106 ? 22.351 0.124 -23.789 1.000 9.867 102 ILE A C 1
ATOM 1373 O O . ILE A 1 106 ? 23.059 -0.550 -24.537 1.000 10.805 102 ILE A O 1
ATOM 1389 N N . ARG A 1 107 ? 22.249 -0.086 -22.476 1.000 9.201 103 ARG A N 1
ATOM 1390 C CA . ARG A 1 107 ? 22.973 -1.129 -21.771 1.000 8.909 103 ARG A CA 1
ATOM 1391 C C . ARG A 1 107 ? 22.060 -1.791 -20.757 1.000 8.891 103 ARG A C 1
ATOM 1392 O O . ARG A 1 107 ? 21.149 -1.150 -20.216 1.000 9.959 103 ARG A O 1
ATOM 1413 N N . ALA A 1 108 ? 22.291 -3.063 -20.498 1.000 8.940 104 ALA A N 1
ATOM 1414 C CA . ALA A 1 108 ? 21.501 -3.781 -19.502 1.000 9.018 104 ALA A CA 1
ATOM 1415 C C . ALA A 1 108 ? 22.020 -3.528 -18.108 1.000 8.814 104 ALA A C 1
ATOM 1416 O O . ALA A 1 108 ? 23.224 -3.472 -17.874 1.000 9.946 104 ALA A O 1
ATOM 1423 N N . LEU A 1 109 ? 21.077 -3.480 -17.157 1.000 8.525 105 LEU A N 1
ATOM 1424 C CA . LEU A 1 109 ? 21.379 -3.558 -15.728 1.000 8.422 105 LEU A CA 1
ATOM 1425 C C . LEU A 1 109 ? 20.978 -4.915 -15.137 1.000 8.593 105 LEU A C 1
ATOM 1426 O O . LEU A 1 109 ? 21.731 -5.471 -14.361 1.000 9.608 105 LEU A O 1
ATOM 1442 N N . ALA A 1 110 ? 19.779 -5.430 -15.505 1.000 8.883 106 ALA A N 1
ATOM 1443 C CA . ALA A 1 110 ? 19.303 -6.672 -14.892 1.000 8.858 106 ALA A CA 1
ATOM 1444 C C . ALA A 1 110 ? 18.080 -7.178 -15.635 1.000 8.560 106 ALA A C 1
ATOM 1445 O O . ALA A 1 110 ? 17.221 -6.412 -16.008 1.000 9.816 106 ALA A O 1
ATOM 1452 N N . ALA A 1 111 ? 18.021 -8.501 -15.830 1.000 8.669 107 ALA A N 1
ATOM 1453 C CA . ALA A 1 111 ? 16.757 -9.184 -16.139 1.000 9.140 107 ALA A CA 1
ATOM 1454 C C . ALA A 1 111 ? 15.955 -9.338 -14.838 1.000 8.865 107 ALA A C 1
ATOM 1455 O O . ALA A 1 111 ? 16.535 -9.680 -13.815 1.000 10.132 107 ALA A O 1
ATOM 1462 N N . LEU A 1 112 ? 14.663 -9.049 -14.910 1.000 9.265 108 LEU A N 1
ATOM 1463 C CA . LEU A 1 112 ? 13.852 -8.892 -13.699 1.000 9.485 108 LEU A CA 1
ATOM 1464 C C . LEU A 1 112 ? 12.822 -9.999 -13.466 1.000 9.638 108 LEU A C 1
ATOM 1465 O O . LEU A 1 112 ? 12.779 -10.565 -12.374 1.000 11.970 108 LEU A O 1
ATOM 1481 N N . TYR A 1 113 ? 11.891 -10.203 -14.404 1.000 8.965 109 TYR A N 1
ATOM 1482 C CA . TYR A 1 113 ? 10.774 -11.125 -14.205 1.000 8.780 109 TYR A CA 1
ATOM 1483 C C . TYR A 1 113 ? 10.115 -11.350 -15.570 1.000 9.197 109 TYR A C 1
ATOM 1484 O O . TYR A 1 113 ? 10.325 -10.556 -16.494 1.000 8.881 109 TYR A O 1
ATOM 1502 N N . PRO A 1 114 ? 9.294 -12.397 -15.705 1.000 9.140 110 PRO A N 1
ATOM 1503 C CA . PRO A 1 114 ? 8.616 -12.672 -16.977 1.000 9.428 110 PRO A CA 1
ATOM 1504 C C . PRO A 1 114 ? 7.455 -11.717 -17.228 1.000 8.503 110 PRO A C 1
ATOM 1505 O O . PRO A 1 114 ? 6.650 -11.444 -16.342 1.000 9.504 110 PRO A O 1
ATOM 1516 N N . GLU A 1 115 ? 7.346 -11.263 -18.472 1.000 8.652 111 GLU A N 1
ATOM 1517 C CA . GLU A 1 115 ? 6.218 -10.473 -18.931 1.000 8.694 111 GLU A CA 1
ATOM 1518 C C . GLU A 1 115 ? 5.383 -11.324 -19.854 1.000 8.716 111 GLU A C 1
ATOM 1519 O O . GLU A 1 115 ? 5.870 -11.828 -20.862 1.000 9.671 111 GLU A O 1
ATOM 1531 N N . VAL A 1 116 ? 4.135 -11.542 -19.451 1.000 8.233 112 VAL A N 1
ATOM 1532 C CA . VAL A 1 116 ? 3.281 -12.509 -20.090 1.000 8.764 112 VAL A CA 1
ATOM 1533 C C . VAL A 1 116 ? 2.338 -11.813 -21.069 1.000 8.164 112 VAL A C 1
ATOM 1534 O O . VAL A 1 116 ? 1.793 -10.754 -20.749 1.000 8.485 112 VAL A O 1
ATOM 1547 N N . VAL A 1 117 ? 2.128 -12.417 -22.241 1.000 8.713 113 VAL A N 1
ATOM 1548 C CA . VAL A 1 117 ? 1.167 -11.851 -23.171 1.000 8.542 113 VAL A CA 1
ATOM 1549 C C . VAL A 1 117 ? -0.259 -12.222 -22.725 1.000 8.886 113 VAL A C 1
ATOM 1550 O O . VAL A 1 117 ? -0.675 -13.370 -22.821 1.000 9.588 113 VAL A O 1
ATOM 1563 N N . HIS A 1 118 ? -0.936 -11.223 -22.191 1.000 8.330 114 HIS A N 1
ATOM 1564 C CA . HIS A 1 118 ? -2.330 -11.316 -21.806 1.000 8.674 114 HIS A CA 1
ATOM 1565 C C . HIS A 1 118 ? -3.180 -10.878 -22.986 1.000 8.590 114 HIS A C 1
ATOM 1566 O O . HIS A 1 118 ? -3.033 -9.766 -23.482 1.000 9.310 114 HIS A O 1
ATOM 1581 N N . VAL A 1 119 ? -4.109 -11.749 -23.397 1.000 8.690 115 VAL A N 1
ATOM 1582 C CA . VAL A 1 119 ? -5.102 -11.442 -24.424 1.000 8.613 115 VAL A CA 1
ATOM 1583 C C . VAL A 1 119 ? -6.452 -11.535 -23.725 1.000 8.989 115 VAL A C 1
ATOM 1584 O O . VAL A 1 119 ? -6.939 -12.622 -23.454 1.000 10.168 115 VAL A O 1
ATOM 1597 N N . VAL A 1 120 ? -6.963 -10.373 -23.331 1.000 9.092 116 VAL A N 1
ATOM 1598 C CA . VAL A 1 120 ? -8.168 -10.323 -22.518 1.000 9.224 116 VAL A CA 1
ATOM 1599 C C . VAL A 1 120 ? -9.365 -10.120 -23.434 1.000 9.379 116 VAL A C 1
ATOM 1600 O O . VAL A 1 120 ? -9.351 -9.195 -24.232 1.000 11.139 116 VAL A O 1
ATOM 1613 N N . ALA A 1 121 ? -10.419 -10.914 -23.264 1.000 9.323 117 ALA A N 1
ATOM 1614 C CA . ALA A 1 121 ? -11.627 -10.750 -24.064 1.000 9.798 117 ALA A CA 1
ATOM 1615 C C . ALA A 1 121 ? -12.812 -10.584 -23.131 1.000 10.072 117 ALA A C 1
ATOM 1616 O O . ALA A 1 121 ? -12.938 -11.285 -22.131 1.000 11.030 117 ALA A O 1
ATOM 1623 N N . ARG A 1 122 ? -13.762 -9.739 -23.519 1.000 9.925 118 ARG A N 1
ATOM 1624 C CA . ARG A 1 122 ? -15.057 -9.758 -22.881 1.000 10.634 118 ARG A CA 1
ATOM 1625 C C . ARG A 1 122 ? -15.719 -11.081 -23.214 1.000 12.210 118 ARG A C 1
ATOM 1626 O O . ARG A 1 122 ? -15.690 -11.555 -24.345 1.000 12.779 118 ARG A O 1
ATOM 1647 N N . LYS A 1 123 ? -16.418 -11.676 -22.229 1.000 14.473 119 LYS A N 1
ATOM 1648 C CA . LYS A 1 123 ? -17.088 -12.955 -22.462 1.000 15.216 119 LYS A CA 1
ATOM 1649 C C . LYS A 1 123 ? -18.272 -12.838 -23.415 1.000 16.370 119 LYS A C 1
ATOM 1650 O O . LYS A 1 123 ? -18.628 -13.856 -24.034 1.000 18.803 119 LYS A O 1
ATOM 1669 N N . ASP A 1 124 ? -18.844 -11.640 -23.594 1.000 16.600 120 ASP A N 1
ATOM 1670 C CA . ASP A 1 124 ? -19.956 -11.469 -24.530 1.000 20.244 120 ASP A CA 1
ATOM 1671 C C . ASP A 1 124 ? -19.560 -11.098 -25.961 1.000 20.079 120 ASP A C 1
ATOM 1672 O O . ASP A 1 124 ? -20.452 -10.794 -26.770 1.000 23.613 120 ASP A O 1
ATOM 1681 N N . ALA A 1 125 ? -18.259 -11.143 -26.300 1.000 18.015 121 ALA A N 1
ATOM 1682 C CA . ALA A 1 125 ? -17.811 -10.545 -27.543 1.000 18.232 121 ALA A CA 1
ATOM 1683 C C . ALA A 1 125 ? -17.574 -11.547 -28.684 1.000 17.215 121 ALA A C 1
ATOM 1684 O O . ALA A 1 125 ? -17.096 -11.123 -29.739 1.000 18.543 121 ALA A O 1
ATOM 1691 N N . GLY A 1 126 ? -17.835 -12.832 -28.492 1.000 16.381 122 GLY A N 1
ATOM 1692 C CA . GLY A 1 126 ? -17.656 -13.774 -29.586 1.000 17.161 122 GLY A CA 1
ATOM 1693 C C . GLY A 1 126 ? -16.186 -14.071 -29.875 1.000 14.053 122 GLY A C 1
ATOM 1694 O O . GLY A 1 126 ? -15.797 -14.269 -31.020 1.000 14.843 122 GLY A O 1
ATOM 1698 N N . ILE A 1 127 ? -15.387 -14.124 -28.807 1.000 12.656 123 ILE A N 1
ATOM 1699 C CA . ILE A 1 127 ? -13.949 -14.323 -28.906 1.000 11.415 123 ILE A CA 1
ATOM 1700 C C . ILE A 1 127 ? -13.530 -15.471 -28.013 1.000 11.592 123 ILE A C 1
ATOM 1701 O O . ILE A 1 127 ? -13.625 -15.348 -26.778 1.000 13.927 123 ILE A O 1
ATOM 1717 N N . ARG A 1 128 ? -13.027 -16.542 -28.626 1.000 10.286 124 ARG A N 1
ATOM 1718 C CA . ARG A 1 128 ? -12.467 -17.648 -27.874 1.000 10.365 124 ARG A CA 1
ATOM 1719 C C . ARG A 1 128 ? -11.003 -17.904 -28.241 1.000 10.461 124 ARG A C 1
ATOM 1720 O O . ARG A 1 128 ? -10.256 -18.410 -27.418 1.000 13.332 124 ARG A O 1
ATOM 1741 N N . THR A 1 129 ? -10.588 -17.529 -29.441 1.000 10.718 125 THR A N 1
ATOM 1742 C CA . THR A 1 129 ? -9.227 -17.718 -29.939 1.000 11.016 125 THR A CA 1
ATOM 1743 C C . THR A 1 129 ? -8.735 -16.404 -30.527 1.000 10.761 125 THR A C 1
ATOM 1744 O O . THR A 1 129 ? -9.516 -15.513 -30.822 1.000 11.367 125 THR A O 1
ATOM 1755 N N . VAL A 1 130 ? -7.431 -16.325 -30.788 1.000 10.987 126 VAL A N 1
ATOM 1756 C CA . VAL A 1 130 ? -6.899 -15.124 -31.428 1.000 11.271 126 VAL A CA 1
ATOM 1757 C C . VAL A 1 130 ? -7.537 -14.897 -32.797 1.000 11.237 126 VAL A C 1
ATOM 1758 O O . VAL A 1 130 ? -7.746 -13.749 -33.203 1.000 12.712 126 VAL A O 1
ATOM 1771 N N . ALA A 1 131 ? -7.850 -15.955 -33.524 1.000 12.309 127 ALA A N 1
ATOM 1772 C CA . ALA A 1 131 ? -8.464 -15.828 -34.834 1.000 13.196 127 ALA A CA 1
ATOM 1773 C C . ALA A 1 131 ? -9.812 -15.133 -34.781 1.000 12.563 127 ALA A C 1
ATOM 1774 O O . ALA A 1 131 ? -10.216 -14.472 -35.740 1.000 14.507 127 ALA A O 1
ATOM 1781 N N . ASP A 1 132 ? -10.522 -15.262 -33.656 1.000 12.036 128 ASP A N 1
ATOM 1782 C CA . ASP A 1 132 ? -11.808 -14.623 -33.481 1.000 11.774 128 ASP A CA 1
ATOM 1783 C C . ASP A 1 132 ? -11.707 -13.100 -33.361 1.000 12.001 128 ASP A C 1
ATOM 1784 O O . ASP A 1 132 ? -12.733 -12.426 -33.327 1.000 13.072 128 ASP A O 1
ATOM 1793 N N . LEU A 1 133 ? -10.486 -12.542 -33.236 1.000 12.002 129 LEU A N 1
ATOM 1794 C CA . LEU A 1 133 ? -10.350 -11.101 -33.154 1.000 11.976 129 LEU A CA 1
ATOM 1795 C C . LEU A 1 133 ? -10.655 -10.394 -34.465 1.000 11.856 129 LEU A C 1
ATOM 1796 O O . LEU A 1 133 ? -10.830 -9.179 -34.467 1.000 12.172 129 LEU A O 1
ATOM 1812 N N . LYS A 1 134 ? -10.731 -11.136 -35.564 1.000 12.593 130 LYS A N 1
ATOM 1813 C CA . LYS A 1 134 ? -11.155 -10.551 -36.811 1.000 13.798 130 LYS A CA 1
ATOM 1814 C C . LYS A 1 134 ? -12.476 -9.787 -36.641 1.000 13.955 130 LYS A C 1
ATOM 1815 O O . LYS A 1 134 ? -13.419 -10.324 -36.086 1.000 14.784 130 LYS A O 1
ATOM 1834 N N . GLY A 1 135 ? -12.506 -8.532 -37.099 1.000 13.552 131 GLY A N 1
ATOM 1835 C CA . GLY A 1 135 ? -13.714 -7.728 -37.009 1.000 14.682 131 GLY A CA 1
ATOM 1836 C C . GLY A 1 135 ? -14.001 -7.083 -35.659 1.000 13.631 131 GLY A C 1
ATOM 1837 O O . GLY A 1 135 ? -15.000 -6.369 -35.536 1.000 16.378 131 GLY A O 1
ATOM 1841 N N . LYS A 1 136 ? -13.170 -7.341 -34.640 1.000 12.197 132 LYS A N 1
ATOM 1842 C CA . LYS A 1 136 ? -13.455 -6.870 -33.298 1.000 11.813 132 LYS A CA 1
ATOM 1843 C C . LYS A 1 136 ? -12.718 -5.564 -33.008 1.000 11.322 132 LYS A C 1
ATOM 1844 O O . LYS A 1 136 ? -11.792 -5.192 -33.706 1.000 12.336 132 LYS A O 1
ATOM 1863 N N . ARG A 1 137 ? -13.159 -4.898 -31.956 1.000 11.887 133 ARG A N 1
ATOM 1864 C CA . ARG A 1 137 ? -12.523 -3.672 -31.489 1.000 11.556 133 ARG A CA 1
ATOM 1865 C C . ARG A 1 137 ? -11.482 -4.070 -30.433 1.000 10.972 133 ARG A C 1
ATOM 1866 O O . ARG A 1 137 ? -11.856 -4.570 -29.368 1.000 11.402 133 ARG A O 1
ATOM 1887 N N . VAL A 1 138 ? -10.204 -3.917 -30.787 1.000 10.406 134 VAL A N 1
ATOM 1888 C CA . VAL A 1 138 ? -9.140 -4.473 -29.958 1.000 10.295 134 VAL A CA 1
ATOM 1889 C C . VAL A 1 138 ? -8.157 -3.399 -29.552 1.000 9.852 134 VAL A C 1
ATOM 1890 O O . VAL A 1 138 ? -7.622 -2.689 -30.409 1.000 11.018 134 VAL A O 1
ATOM 1903 N N . VAL A 1 139 ? -7.881 -3.315 -28.249 1.000 9.686 135 VAL A N 1
ATOM 1904 C CA . VAL A 1 139 ? -6.776 -2.514 -27.746 1.000 9.844 135 VAL A CA 1
ATOM 1905 C C . VAL A 1 139 ? -5.488 -3.320 -27.969 1.000 9.293 135 VAL A C 1
ATOM 1906 O O . VAL A 1 139 ? -5.316 -4.388 -27.376 1.000 10.188 135 VAL A O 1
ATOM 1919 N N . VAL A 1 140 ? -4.628 -2.859 -28.872 1.000 9.596 136 VAL A N 1
ATOM 1920 C CA . VAL A 1 140 ? -3.453 -3.591 -29.279 1.000 9.452 136 VAL A CA 1
ATOM 1921 C C . VAL A 1 140 ? -2.210 -3.272 -28.463 1.000 9.491 136 VAL A C 1
ATOM 1922 O O . VAL A 1 140 ? -1.202 -3.934 -28.628 1.000 11.261 136 VAL A O 1
ATOM 1935 N N . GLY A 1 141 ? -2.303 -2.280 -27.577 1.000 9.608 137 GLY A N 1
ATOM 1936 C CA . GLY A 1 141 ? -1.196 -1.784 -26.769 1.000 9.724 137 GLY A CA 1
ATOM 1937 C C . GLY A 1 141 ? -1.150 -0.276 -26.831 1.000 9.876 137 GLY A C 1
ATOM 1938 O O . GLY A 1 141 ? -1.852 0.329 -27.628 1.000 14.405 137 GLY A O 1
ATOM 1942 N N . ASP A 1 142 ? -0.300 0.317 -26.035 1.000 9.332 138 ASP A N 1
ATOM 1943 C CA . ASP A 1 142 ? -0.156 1.755 -26.078 1.000 9.471 138 ASP A CA 1
ATOM 1944 C C . ASP A 1 142 ? 0.746 2.183 -27.229 1.000 9.235 138 ASP A C 1
ATOM 1945 O O . ASP A 1 142 ? 1.520 1.401 -27.811 1.000 9.655 138 ASP A O 1
ATOM 1954 N N . VAL A 1 143 ? 0.687 3.481 -27.554 1.000 10.066 139 VAL A N 1
ATOM 1955 C CA . VAL A 1 143 ? 1.636 4.094 -28.480 1.000 10.418 139 VAL A CA 1
ATOM 1956 C C . VAL A 1 143 ? 3.022 3.986 -27.849 1.000 10.247 139 VAL A C 1
ATOM 1957 O O . VAL A 1 143 ? 3.236 4.417 -26.735 1.000 11.217 139 VAL A O 1
ATOM 1970 N N . GLY A 1 144 ? 3.969 3.428 -28.592 1.000 9.926 140 GLY A N 1
ATOM 1971 C CA . GLY A 1 144 ? 5.304 3.244 -28.075 1.000 10.290 140 GLY A CA 1
ATOM 1972 C C . GLY A 1 144 ? 5.479 2.046 -27.160 1.000 9.082 140 GLY A C 1
ATOM 1973 O O . GLY A 1 144 ? 6.491 1.930 -26.456 1.000 9.329 140 GLY A O 1
ATOM 1977 N N . SER A 1 145 ? 4.528 1.124 -27.157 1.000 9.268 141 SER A N 1
ATOM 1978 C CA . SER A 1 145 ? 4.591 -0.042 -26.316 1.000 8.327 141 SER A CA 1
ATOM 1979 C C . SER A 1 145 ? 5.333 -1.198 -26.960 1.000 8.243 141 SER A C 1
ATOM 1980 O O . SER A 1 145 ? 5.360 -1.413 -28.180 1.000 9.708 141 SER A O 1
ATOM 1988 N N . GLY A 1 146 ? 5.924 -2.039 -26.090 1.000 8.174 142 GLY A N 1
ATOM 1989 C CA . GLY A 1 146 ? 6.290 -3.396 -26.458 1.000 8.669 142 GLY A CA 1
ATOM 1990 C C . GLY A 1 146 ? 5.074 -4.235 -26.838 1.000 8.358 142 GLY A C 1
ATOM 1991 O O . GLY A 1 146 ? 5.114 -5.041 -27.780 1.000 8.894 142 GLY A O 1
ATOM 1995 N N . THR A 1 147 ? 3.990 -4.038 -26.094 1.000 8.158 143 THR A N 1
ATOM 1996 C CA . THR A 1 147 ? 2.754 -4.807 -26.284 1.000 8.219 143 THR A CA 1
ATOM 1997 C C . THR A 1 147 ? 2.317 -4.812 -27.740 1.000 7.960 143 THR A C 1
ATOM 1998 O O . THR A 1 147 ? 1.986 -5.875 -28.284 1.000 8.820 143 THR A O 1
ATOM 2009 N N . GLU A 1 148 ? 2.309 -3.653 -28.376 1.000 8.100 144 GLU A N 1
ATOM 2010 C CA . GLU A 1 148 ? 1.824 -3.577 -29.746 1.000 8.773 144 GLU A CA 1
ATOM 2011 C C . GLU A 1 148 ? 2.669 -4.437 -30.687 1.000 9.077 144 GLU A C 1
ATOM 2012 O O . GLU A 1 148 ? 2.152 -4.984 -31.672 1.000 9.821 144 GLU A O 1
ATOM 2024 N N . GLN A 1 149 ? 3.976 -4.474 -30.434 1.000 8.883 145 GLN A N 1
ATOM 2025 C CA . GLN A 1 149 ? 4.858 -5.270 -31.286 1.000 8.832 145 GLN A CA 1
ATOM 2026 C C . GLN A 1 149 ? 4.523 -6.743 -31.153 1.000 8.893 145 GLN A C 1
ATOM 2027 O O . GLN A 1 149 ? 4.434 -7.471 -32.135 1.000 10.068 145 GLN A O 1
ATOM 2041 N N . ASN A 1 150 ? 4.321 -7.216 -29.907 1.000 8.898 146 ASN A N 1
ATOM 2042 C CA . ASN A 1 150 ? 3.937 -8.602 -29.709 1.000 8.715 146 ASN A CA 1
ATOM 2043 C C . ASN A 1 150 ? 2.565 -8.884 -30.331 1.000 9.104 146 ASN A C 1
ATOM 2044 O O . ASN A 1 150 ? 2.380 -9.947 -30.933 1.000 9.895 146 ASN A O 1
ATOM 2055 N N . ALA A 1 151 ? 1.616 -7.971 -30.142 1.000 8.827 147 ALA A N 1
ATOM 2056 C CA . ALA A 1 151 ? 0.281 -8.166 -30.703 1.000 9.373 147 ALA A CA 1
ATOM 2057 C C . ALA A 1 151 ? 0.348 -8.342 -32.224 1.000 9.738 147 ALA A C 1
ATOM 2058 O O . ALA A 1 151 ? -0.306 -9.196 -32.817 1.000 10.816 147 ALA A O 1
ATOM 2065 N N . ARG A 1 152 ? 1.127 -7.473 -32.872 1.000 9.848 148 ARG A N 1
ATOM 2066 C CA . ARG A 1 152 ? 1.255 -7.527 -34.326 1.000 10.870 148 ARG A CA 1
ATOM 2067 C C . ARG A 1 152 ? 1.828 -8.859 -34.770 1.000 10.600 148 ARG A C 1
ATOM 2068 O O . ARG A 1 152 ? 1.353 -9.488 -35.721 1.000 12.178 148 ARG A O 1
ATOM 2089 N N . GLN A 1 153 ? 2.886 -9.318 -34.081 1.000 10.335 149 GLN A N 1
ATOM 2090 C CA . GLN A 1 153 ? 3.521 -10.579 -34.428 1.000 11.440 149 GLN A CA 1
ATOM 2091 C C . GLN A 1 153 ? 2.581 -11.757 -34.218 1.000 11.256 149 GLN A C 1
ATOM 2092 O O . GLN A 1 153 ? 2.507 -12.681 -35.021 1.000 13.410 149 GLN A O 1
ATOM 2106 N N . ILE A 1 154 ? 1.868 -11.745 -33.088 1.000 11.683 150 ILE A N 1
ATOM 2107 C CA . ILE A 1 154 ? 0.971 -12.845 -32.749 1.000 12.305 150 ILE A CA 1
ATOM 2108 C C . ILE A 1 154 ? -0.216 -12.890 -33.714 1.000 11.615 150 ILE A C 1
ATOM 2109 O O . ILE A 1 154 ? -0.604 -13.962 -34.181 1.000 13.334 150 ILE A O 1
ATOM 2125 N N . LEU A 1 155 ? -0.788 -11.724 -34.034 1.000 12.223 151 LEU A N 1
ATOM 2126 C CA . LEU A 1 155 ? -1.872 -11.708 -35.003 1.000 13.138 151 LEU A CA 1
ATOM 2127 C C . LEU A 1 155 ? -1.443 -12.302 -36.329 1.000 13.683 151 LEU A C 1
ATOM 2128 O O . LEU A 1 155 ? -2.189 -13.082 -36.919 1.000 14.618 151 LEU A O 1
ATOM 2144 N N A GLU A 1 156 ? -0.250 -11.972 -36.807 0.700 14.072 152 GLU A N 1
ATOM 2145 N N B GLU A 1 156 ? -0.260 -11.903 -36.826 0.300 14.906 152 GLU A N 1
ATOM 2146 C CA A GLU A 1 156 ? 0.180 -12.484 -38.100 0.700 14.961 152 GLU A CA 1
ATOM 2147 C CA B GLU A 1 156 ? 0.343 -12.476 -38.028 0.300 16.725 152 GLU A CA 1
ATOM 2148 C C A GLU A 1 156 ? 0.330 -14.011 -38.022 0.700 16.111 152 GLU A C 1
ATOM 2149 C C B GLU A 1 156 ? 0.253 -13.993 -37.976 0.300 17.106 152 GLU A C 1
ATOM 2150 O O A GLU A 1 156 ? 0.055 -14.729 -38.987 0.700 18.783 152 GLU A O 1
ATOM 2151 O O B GLU A 1 156 ? -0.269 -14.638 -38.886 0.300 18.259 152 GLU A O 1
ATOM 2174 N N . ALA A 1 157 ? 0.747 -14.534 -36.862 1.000 16.631 153 ALA A N 1
ATOM 2175 C CA . ALA A 1 157 ? 0.848 -15.992 -36.686 1.000 18.868 153 ALA A CA 1
ATOM 2176 C C . ALA A 1 157 ? -0.509 -16.677 -36.768 1.000 17.353 153 ALA A C 1
ATOM 2177 O O . ALA A 1 157 ? -0.558 -17.852 -37.098 1.000 21.859 153 ALA A O 1
ATOM 2184 N N . TYR A 1 158 ? -1.586 -15.922 -36.526 1.000 16.540 154 TYR A N 1
ATOM 2185 C CA . TYR A 1 158 ? -2.943 -16.430 -36.638 1.000 17.589 154 TYR A CA 1
ATOM 2186 C C . TYR A 1 158 ? -3.627 -15.980 -37.936 1.000 19.227 154 TYR A C 1
ATOM 2187 O O . TYR A 1 158 ? -4.828 -16.128 -38.096 1.000 21.788 154 TYR A O 1
ATOM 2205 N N . GLY A 1 159 ? -2.862 -15.391 -38.872 1.000 17.922 155 GLY A N 1
ATOM 2206 C CA . GLY A 1 159 ? -3.366 -15.031 -40.181 1.000 19.276 155 GLY A CA 1
ATOM 2207 C C . GLY A 1 159 ? -4.069 -13.683 -40.268 1.000 19.125 155 GLY A C 1
ATOM 2208 O O . GLY A 1 159 ? -4.805 -13.463 -41.241 1.000 23.441 155 GLY A O 1
ATOM 2212 N N . LEU A 1 160 ? -3.795 -12.781 -39.325 1.000 16.932 156 LEU A N 1
ATOM 2213 C CA . LEU A 1 160 ? -4.486 -11.504 -39.267 1.000 16.329 156 LEU A CA 1
ATOM 2214 C C . LEU A 1 160 ? -3.465 -10.374 -39.257 1.000 15.528 156 LEU A C 1
ATOM 2215 O O . LEU A 1 160 ? -2.347 -10.541 -38.787 1.000 19.234 156 LEU A O 1
ATOM 2231 N N . THR A 1 161 ? -3.957 -9.216 -39.673 1.000 16.208 157 THR A N 1
ATOM 2232 C CA . THR A 1 161 ? -3.276 -7.946 -39.476 1.000 15.848 157 THR A CA 1
ATOM 2233 C C . THR A 1 161 ? -4.154 -6.991 -38.687 1.000 14.554 157 THR A C 1
ATOM 2234 O O . THR A 1 161 ? -5.323 -7.273 -38.460 1.000 14.279 157 THR A O 1
ATOM 2245 N N . PHE A 1 162 ? -3.606 -5.851 -38.286 1.000 14.460 158 PHE A N 1
ATOM 2246 C CA . PHE A 1 162 ? -4.421 -4.852 -37.606 1.000 14.690 158 PHE A CA 1
ATOM 2247 C C . PHE A 1 162 ? -5.582 -4.435 -38.504 1.000 14.468 158 PHE A C 1
ATOM 2248 O O . PHE A 1 162 ? -6.639 -4.112 -37.985 1.000 15.374 158 PHE A O 1
ATOM 2265 N N . ASP A 1 163 ? -5.389 -4.406 -39.818 1.000 15.476 159 ASP A N 1
ATOM 2266 C CA . ASP A 1 163 ? -6.453 -4.047 -40.734 1.000 15.829 159 ASP A CA 1
ATOM 2267 C C . ASP A 1 163 ? -7.638 -5.016 -40.730 1.000 15.741 159 ASP A C 1
ATOM 2268 O O . ASP A 1 163 ? -8.744 -4.680 -41.163 1.000 18.604 159 ASP A O 1
ATOM 2277 N N . ASP A 1 164 ? -7.416 -6.247 -40.298 1.000 14.937 160 ASP A N 1
ATOM 2278 C CA . ASP A 1 164 ? -8.463 -7.231 -40.167 1.000 15.820 160 ASP A CA 1
ATOM 2279 C C . ASP A 1 164 ? -9.320 -7.015 -38.924 1.000 14.745 160 ASP A C 1
ATOM 2280 O O . ASP A 1 164 ? -10.383 -7.611 -38.805 1.000 16.040 160 ASP A O 1
ATOM 2289 N N . LEU A 1 165 ? -8.816 -6.250 -37.963 1.000 15.018 161 LEU A N 1
ATOM 2290 C CA . LEU A 1 165 ? -9.582 -5.900 -36.803 1.000 14.027 161 LEU A CA 1
ATOM 2291 C C . LEU A 1 165 ? -10.672 -4.921 -37.195 1.000 14.785 161 LEU A C 1
ATOM 2292 O O . LEU A 1 165 ? -10.497 -4.114 -38.115 1.000 16.784 161 LEU A O 1
ATOM 2308 N N . GLY A 1 166 ? -11.763 -4.894 -36.430 1.000 14.289 162 GLY A N 1
ATOM 2309 C CA . GLY A 1 166 ? -12.713 -3.815 -36.611 1.000 15.525 162 GLY A CA 1
ATOM 2310 C C . GLY A 1 166 ? -12.147 -2.448 -36.260 1.000 15.687 162 GLY A C 1
ATOM 2311 O O . GLY A 1 166 ? -12.392 -1.430 -36.932 1.000 18.688 162 GLY A O 1
ATOM 2315 N N . GLN A 1 167 ? -11.356 -2.406 -35.185 1.000 14.469 163 GLN A N 1
ATOM 2316 C CA . GLN A 1 167 ? -10.627 -1.201 -34.772 1.000 15.241 163 GLN A CA 1
ATOM 2317 C C . GLN A 1 167 ? -9.371 -1.669 -34.044 1.000 13.784 163 GLN A C 1
ATOM 2318 O O . GLN A 1 167 ? -9.433 -2.591 -33.237 1.000 14.984 163 GLN A O 1
ATOM 2332 N N . ALA A 1 168 ? -8.243 -1.038 -34.335 1.000 14.364 164 ALA A N 1
ATOM 2333 C CA . ALA A 1 168 ? -6.986 -1.270 -33.633 1.000 13.666 164 ALA A CA 1
ATOM 2334 C C . ALA A 1 168 ? -6.741 -0.039 -32.788 1.000 13.869 164 ALA A C 1
ATOM 2335 O O . ALA A 1 168 ? -6.466 1.022 -33.329 1.000 19.019 164 ALA A O 1
ATOM 2342 N N . ILE A 1 169 ? -6.908 -0.160 -31.488 1.000 11.436 165 ILE A N 1
ATOM 2343 C CA . ILE A 1 169 ? -6.935 0.961 -30.580 1.000 11.394 165 ILE A CA 1
ATOM 2344 C C . ILE A 1 169 ? -5.621 0.999 -29.799 1.000 10.413 165 ILE A C 1
ATOM 2345 O O . ILE A 1 169 ? -5.217 -0.014 -29.244 1.000 11.150 165 ILE A O 1
ATOM 2361 N N A ARG A 1 170 ? -4.955 2.161 -29.762 0.700 11.321 166 ARG A N 1
ATOM 2362 N N B ARG A 1 170 ? -5.017 2.190 -29.682 0.300 10.941 166 ARG A N 1
ATOM 2363 C CA A ARG A 1 170 ? -3.716 2.324 -29.012 0.700 10.842 166 ARG A CA 1
ATOM 2364 C CA B ARG A 1 170 ? -3.729 2.350 -29.022 0.300 11.011 166 ARG A CA 1
ATOM 2365 C C A ARG A 1 170 ? -3.967 3.348 -27.908 0.700 11.563 166 ARG A C 1
ATOM 2366 C C B ARG A 1 170 ? -3.841 3.373 -27.900 0.300 11.434 166 ARG A C 1
ATOM 2367 O O A ARG A 1 170 ? -4.224 4.519 -28.200 0.700 13.272 166 ARG A O 1
ATOM 2368 O O B ARG A 1 170 ? -3.780 4.576 -28.166 0.300 11.701 166 ARG A O 1
ATOM 2409 N N . VAL A 1 171 ? -3.943 2.874 -26.666 1.000 11.247 167 VAL A N 1
ATOM 2410 C CA . VAL A 1 171 ? -4.214 3.707 -25.497 1.000 11.966 167 VAL A CA 1
ATOM 2411 C C . VAL A 1 171 ? -3.454 3.134 -24.306 1.000 11.331 167 VAL A C 1
ATOM 2412 O O . VAL A 1 171 ? -2.934 2.027 -24.384 1.000 11.805 167 VAL A O 1
ATOM 2425 N N . SER A 1 172 ? -3.431 3.864 -23.196 1.000 11.755 168 SER A N 1
ATOM 2426 C CA . SER A 1 172 ? -2.815 3.395 -21.961 1.000 12.017 168 SER A CA 1
ATOM 2427 C C . SER A 1 172 ? -3.610 2.253 -21.335 1.000 11.449 168 SER A C 1
ATOM 2428 O O . SER A 1 172 ? -4.750 1.981 -21.737 1.000 11.903 168 SER A O 1
ATOM 2436 N N . ALA A 1 173 ? -3.023 1.594 -20.354 1.000 11.753 169 ALA A N 1
ATOM 2437 C CA . ALA A 1 173 ? -3.708 0.486 -19.709 1.000 12.269 169 ALA A CA 1
ATOM 2438 C C . ALA A 1 173 ? -4.990 0.918 -19.029 1.000 11.740 169 ALA A C 1
ATOM 2439 O O . ALA A 1 173 ? -6.009 0.242 -19.119 1.000 12.336 169 ALA A O 1
ATOM 2446 N N A SER A 1 174 ? -4.975 2.049 -18.335 0.700 12.260 170 SER A N 1
ATOM 2447 N N B SER A 1 174 ? -4.955 2.091 -18.368 0.300 12.760 170 SER A N 1
ATOM 2448 C CA A SER A 1 174 ? -6.185 2.493 -17.662 0.700 12.770 170 SER A CA 1
ATOM 2449 C CA B SER A 1 174 ? -6.108 2.642 -17.659 0.300 13.637 170 SER A CA 1
ATOM 2450 C C A SER A 1 174 ? -7.265 2.877 -18.670 0.700 12.260 170 SER A C 1
ATOM 2451 C C B SER A 1 174 ? -7.239 2.959 -18.624 0.300 13.014 170 SER A C 1
ATOM 2452 O O A SER A 1 174 ? -8.446 2.533 -18.510 0.700 12.911 170 SER A O 1
ATOM 2453 O O B SER A 1 174 ? -8.414 2.722 -18.332 0.300 13.912 170 SER A O 1
ATOM 2468 N N . GLN A 1 175 ? -6.883 3.551 -19.762 1.000 12.369 171 GLN A N 1
ATOM 2469 C CA A GLN A 1 175 ? -7.873 3.883 -20.783 0.500 12.292 171 GLN A CA 1
ATOM 2470 C CA B GLN A 1 175 ? -7.907 3.864 -20.748 0.500 12.403 171 GLN A CA 1
ATOM 2471 C C . GLN A 1 175 ? -8.417 2.600 -21.425 1.000 11.621 171 GLN A C 1
ATOM 2472 O O . GLN A 1 175 ? -9.609 2.470 -21.731 1.000 11.944 171 GLN A O 1
ATOM 2498 N N . GLY A 1 176 ? -7.533 1.654 -21.668 1.000 10.630 172 GLY A N 1
ATOM 2499 C CA . GLY A 1 176 ? -7.900 0.421 -22.323 1.000 10.254 172 GLY A CA 1
ATOM 2500 C C . GLY A 1 176 ? -8.891 -0.381 -21.487 1.000 10.285 172 GLY A C 1
ATOM 2501 O O . GLY A 1 176 ? -9.873 -0.905 -22.023 1.000 10.212 172 GLY A O 1
ATOM 2505 N N A ILE A 1 177 ? -8.631 -0.528 -20.191 0.900 11.168 173 ILE A N 1
ATOM 2506 N N B ILE A 1 177 ? -8.595 -0.427 -20.180 0.100 9.763 173 ILE A N 1
ATOM 2507 C CA A ILE A 1 177 ? -9.586 -1.289 -19.391 0.900 11.103 173 ILE A CA 1
ATOM 2508 C CA B ILE A 1 177 ? -9.448 -0.998 -19.150 0.100 9.343 173 ILE A CA 1
ATOM 2509 C C A ILE A 1 177 ? -10.908 -0.549 -19.276 0.900 11.339 173 ILE A C 1
ATOM 2510 C C B ILE A 1 177 ? -10.819 -0.335 -19.192 0.100 9.728 173 ILE A C 1
ATOM 2511 O O A ILE A 1 177 ? -11.962 -1.191 -19.193 0.900 12.639 173 ILE A O 1
ATOM 2512 O O B ILE A 1 177 ? -11.842 -1.015 -19.134 0.100 9.680 173 ILE A O 1
ATOM 2543 N N A GLN A 1 178 ? -10.896 0.763 -19.248 0.700 12.011 174 GLN A N 1
ATOM 2544 N N B GLN A 1 178 ? -10.844 0.992 -19.297 0.300 10.391 174 GLN A N 1
ATOM 2545 C CA A GLN A 1 178 ? -12.152 1.498 -19.240 0.700 13.621 174 GLN A CA 1
ATOM 2546 C CA B GLN A 1 178 ? -12.115 1.689 -19.276 0.300 10.985 174 GLN A CA 1
ATOM 2547 C C A GLN A 1 178 ? -12.963 1.231 -20.508 0.700 12.356 174 GLN A C 1
ATOM 2548 C C B GLN A 1 178 ? -12.953 1.328 -20.500 0.300 10.958 174 GLN A C 1
ATOM 2549 O O A GLN A 1 178 ? -14.187 1.070 -20.455 0.700 12.973 174 GLN A O 1
ATOM 2550 O O B GLN A 1 178 ? -14.169 1.167 -20.396 0.300 11.193 174 GLN A O 1
ATOM 2577 N N . LEU A 1 179 ? -12.302 1.237 -21.661 1.000 11.107 175 LEU A N 1
ATOM 2578 C CA . LEU A 1 179 ? -13.008 0.889 -22.886 1.000 11.081 175 LEU A CA 1
ATOM 2579 C C . LEU A 1 179 ? -13.638 -0.511 -22.780 1.000 11.122 175 LEU A C 1
ATOM 2580 O O . LEU A 1 179 ? -14.776 -0.718 -23.187 1.000 12.172 175 LEU A O 1
ATOM 2596 N N A MET A 1 180 ? -12.922 -1.483 -22.209 0.500 11.390 176 MET A N 1
ATOM 2597 N N B MET A 1 180 ? -12.865 -1.484 -22.273 0.500 9.859 176 MET A N 1
ATOM 2598 C CA A MET A 1 180 ? -13.511 -2.804 -22.088 0.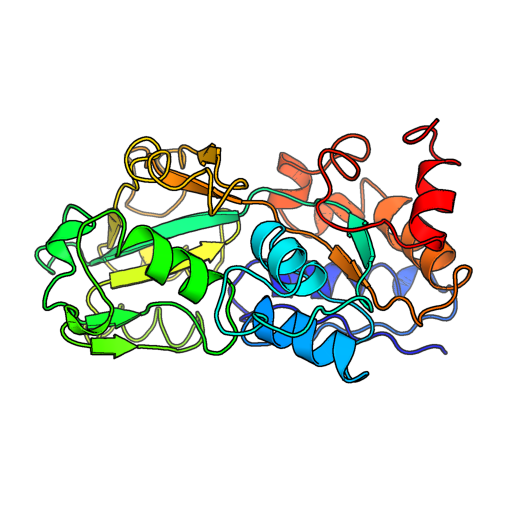500 12.254 176 MET A CA 1
ATOM 2599 C CA B MET A 1 180 ? -13.365 -2.821 -21.998 0.500 9.253 176 MET A CA 1
ATOM 2600 C C A MET A 1 180 ? -14.620 -2.845 -21.045 0.500 11.701 176 MET A C 1
ATOM 2601 C C B MET A 1 180 ? -14.602 -2.763 -21.100 0.500 10.481 176 MET A C 1
ATOM 2602 O O A MET A 1 180 ? -15.594 -3.576 -21.225 0.500 11.930 176 MET A O 1
ATOM 2603 O O B MET A 1 180 ? -15.667 -3.270 -21.457 0.500 11.295 176 MET A O 1
ATOM 2630 N N . GLN A 1 181 ? -14.486 -2.066 -19.978 1.000 11.096 177 GLN A N 1
ATOM 2631 C CA . GLN A 1 181 ? -15.573 -1.991 -19.005 1.000 11.488 177 GLN A CA 1
ATOM 2632 C C . GLN A 1 181 ? -16.834 -1.430 -19.626 1.000 12.748 177 GLN A C 1
ATOM 2633 O O . GLN A 1 181 ? -17.939 -1.839 -19.264 1.000 14.219 177 GLN A O 1
ATOM 2647 N N . ASP A 1 182 ? -16.675 -0.437 -20.509 1.000 13.621 178 ASP A N 1
ATOM 2648 C CA . ASP A 1 182 ? -17.801 0.271 -21.132 1.000 14.107 178 ASP A CA 1
ATOM 2649 C C . ASP A 1 182 ? -18.312 -0.399 -22.393 1.000 14.616 178 ASP A C 1
ATOM 2650 O O . ASP A 1 182 ? -19.248 0.120 -22.979 1.000 16.030 178 ASP A O 1
ATOM 2659 N N . LYS A 1 183 ? -17.722 -1.527 -22.797 1.000 14.152 179 LYS A N 1
ATOM 2660 C CA . LYS A 1 183 ? -18.107 -2.255 -23.987 1.000 15.410 179 LYS A CA 1
ATOM 2661 C C . LYS A 1 183 ? -17.843 -1.422 -25.228 1.000 14.592 179 LYS A C 1
ATOM 2662 O O . LYS A 1 183 ? -18.507 -1.575 -26.246 1.000 17.545 179 LYS A O 1
ATOM 2681 N N . ARG A 1 184 ? -16.812 -0.566 -25.172 1.000 13.515 180 ARG A N 1
ATOM 2682 C CA . ARG A 1 184 ? -16.299 0.146 -26.322 1.000 13.498 180 ARG A CA 1
ATOM 2683 C C . ARG A 1 184 ? -15.093 -0.541 -26.949 1.000 12.680 180 ARG A C 1
ATOM 2684 O O . ARG A 1 184 ? -14.619 -0.158 -28.015 1.000 15.298 180 ARG A O 1
ATOM 2705 N N . ALA A 1 185 ? -14.582 -1.563 -26.304 1.000 11.883 181 ALA A N 1
ATOM 2706 C CA . ALA A 1 185 ? -13.615 -2.512 -26.858 1.000 11.507 181 ALA A CA 1
ATOM 2707 C C . ALA A 1 185 ? -14.077 -3.897 -26.470 1.000 10.811 181 ALA A C 1
ATOM 2708 O O . ALA A 1 185 ? -14.773 -4.082 -25.470 1.000 12.734 181 ALA A O 1
ATOM 2715 N N . ASP A 1 186 ? -13.697 -4.858 -27.323 1.000 10.686 182 ASP A N 1
ATOM 2716 C CA . ASP A 1 186 ? -13.984 -6.276 -27.166 1.000 11.479 182 ASP A CA 1
ATOM 2717 C C . ASP A 1 186 ? -12.847 -7.064 -26.528 1.000 9.851 182 ASP A C 1
ATOM 2718 O O . ASP A 1 186 ? -13.089 -8.087 -25.873 1.000 10.641 182 ASP A O 1
ATOM 2727 N N . ALA A 1 187 ? -11.614 -6.630 -26.811 1.000 10.164 183 ALA A N 1
ATOM 2728 C CA . ALA A 1 187 ? -10.444 -7.362 -26.343 1.000 9.521 183 ALA A CA 1
ATOM 2729 C C . ALA A 1 187 ? -9.289 -6.393 -26.181 1.000 8.755 183 ALA A C 1
ATOM 2730 O O . ALA A 1 187 ? -9.308 -5.288 -26.721 1.000 9.541 183 ALA A O 1
ATOM 2737 N N . LEU A 1 188 ? -8.295 -6.847 -25.437 1.000 9.123 184 LEU A N 1
ATOM 2738 C CA . LEU A 1 188 ? -7.148 -6.030 -25.061 1.000 9.468 184 LEU A CA 1
ATOM 2739 C C . LEU A 1 188 ? -5.923 -6.922 -24.912 1.000 8.841 184 LEU A C 1
ATOM 2740 O O . LEU A 1 188 ? -5.977 -7.930 -24.220 1.000 10.117 184 LEU A O 1
ATOM 2756 N N . PHE A 1 189 ? -4.841 -6.520 -25.570 1.000 8.869 185 PHE A N 1
ATOM 2757 C CA . PHE A 1 189 ? -3.537 -7.130 -25.363 1.000 8.502 185 PHE A CA 1
ATOM 2758 C C . PHE A 1 189 ? -2.750 -6.353 -24.307 1.000 8.254 185 PHE A C 1
ATOM 2759 O O . PHE A 1 189 ? -2.796 -5.113 -24.285 1.000 8.632 185 PHE A O 1
ATOM 2776 N N . TYR A 1 190 ? -1.936 -7.059 -23.516 1.000 8.306 186 TYR A N 1
ATOM 2777 C CA . TYR A 1 190 ? -0.999 -6.409 -22.616 1.000 8.066 186 TYR A CA 1
ATOM 2778 C C . TYR A 1 190 ? 0.142 -7.377 -22.375 1.000 7.831 186 TYR A C 1
ATOM 2779 O O . TYR A 1 190 ? -0.079 -8.484 -21.876 1.000 8.544 186 TYR A O 1
ATOM 2797 N N . THR A 1 191 ? 1.367 -7.009 -22.791 1.000 8.134 187 THR A N 1
ATOM 2798 C CA . THR A 1 191 ? 2.560 -7.778 -22.417 1.000 7.960 187 THR A CA 1
ATOM 2799 C C . THR A 1 191 ? 3.047 -7.223 -21.079 1.000 7.926 187 THR A C 1
ATOM 2800 O O . THR A 1 191 ? 3.522 -6.100 -21.021 1.000 8.744 187 THR A O 1
ATOM 2811 N N . VAL A 1 192 ? 2.813 -7.995 -19.999 1.000 8.007 188 VAL A N 1
ATOM 2812 C CA . VAL A 1 192 ? 2.957 -7.417 -18.662 1.000 8.095 188 VAL A CA 1
ATOM 2813 C C . VAL A 1 192 ? 3.186 -8.528 -17.662 1.000 7.891 188 VAL A C 1
ATOM 2814 O O . VAL A 1 192 ? 2.731 -9.657 -17.827 1.000 8.295 188 VAL A O 1
ATOM 2827 N N . GLY A 1 193 ? 3.873 -8.186 -16.569 1.000 8.247 189 GLY A N 1
ATOM 2828 C CA . GLY A 1 193 ? 3.970 -9.132 -15.482 1.000 8.321 189 GLY A CA 1
ATOM 2829 C C . GLY A 1 193 ? 2.604 -9.510 -14.933 1.000 8.743 189 GLY A C 1
ATOM 2830 O O . GLY A 1 193 ? 1.645 -8.742 -14.993 1.000 9.494 189 GLY A O 1
ATOM 2834 N N . LEU A 1 194 ? 2.551 -10.712 -14.367 1.000 8.703 190 LEU A N 1
ATOM 2835 C CA . LEU A 1 194 ? 1.355 -11.162 -13.692 1.000 9.131 190 LEU A CA 1
ATOM 2836 C C . LEU A 1 194 ? 0.958 -10.184 -12.602 1.000 9.797 190 LEU A C 1
ATOM 2837 O O . LEU A 1 194 ? 1.775 -9.646 -11.870 1.000 10.688 190 LEU A O 1
ATOM 2853 N N . GLY A 1 195 ? -0.355 -10.020 -12.427 1.000 11.126 191 GLY A N 1
ATOM 2854 C CA . GLY A 1 195 ? -0.885 -9.230 -11.331 1.000 11.692 191 GLY A CA 1
ATOM 2855 C C . GLY A 1 195 ? -0.907 -7.735 -11.539 1.000 12.629 191 GLY A C 1
ATOM 2856 O O . GLY A 1 195 ? -1.050 -6.985 -10.596 1.000 15.028 191 GLY A O 1
ATOM 2860 N N . ALA A 1 196 ? -0.790 -7.286 -12.794 1.000 12.217 192 ALA A N 1
ATOM 2861 C CA . ALA A 1 196 ? -0.934 -5.880 -13.101 1.000 13.126 192 ALA A CA 1
ATOM 2862 C C . ALA A 1 196 ? -2.271 -5.387 -12.568 1.000 12.013 192 ALA A C 1
ATOM 2863 O O . ALA A 1 196 ? -3.323 -6.019 -12.817 1.000 11.481 192 ALA A O 1
ATOM 2870 N N A SER A 1 197 ? -2.254 -4.221 -11.935 0.700 12.119 193 SER A N 1
ATOM 2871 N N B SER A 1 197 ? -2.291 -4.221 -11.920 0.300 11.655 193 SER A N 1
ATOM 2872 C CA A SER A 1 197 ? -3.465 -3.662 -11.380 0.700 12.090 193 SER A CA 1
ATOM 2873 C CA B SER A 1 197 ? -3.532 -3.743 -11.338 0.300 11.205 193 SER A CA 1
ATOM 2874 C C A SER A 1 197 ? -4.548 -3.516 -12.441 0.700 11.315 193 SER A C 1
ATOM 2875 C C B SER A 1 197 ? -4.573 -3.421 -12.410 0.300 10.529 193 SER A C 1
ATOM 2876 O O A SER A 1 197 ? -5.711 -3.790 -12.178 0.700 11.927 193 SER A O 1
ATOM 2877 O O B SER A 1 197 ? -5.761 -3.469 -12.116 0.300 9.496 193 SER A O 1
ATOM 2892 N N . ALA A 1 198 ? -4.162 -3.069 -13.638 1.000 10.572 194 ALA A N 1
ATOM 2893 C CA . ALA A 1 198 ? -5.172 -2.815 -14.668 1.000 10.771 194 ALA A CA 1
ATOM 2894 C C . ALA A 1 198 ? -6.002 -4.058 -14.911 1.000 10.396 194 ALA A C 1
ATOM 2895 O O . ALA A 1 198 ? -7.227 -3.974 -15.059 1.000 11.076 194 ALA A O 1
ATOM 2902 N N A ILE A 1 199 ? -5.329 -5.205 -15.017 0.500 9.925 195 ILE A N 1
ATOM 2903 N N B ILE A 1 199 ? -5.369 -5.227 -14.975 0.500 9.783 195 ILE A N 1
ATOM 2904 C CA A ILE A 1 199 ? -5.999 -6.456 -15.314 0.500 10.161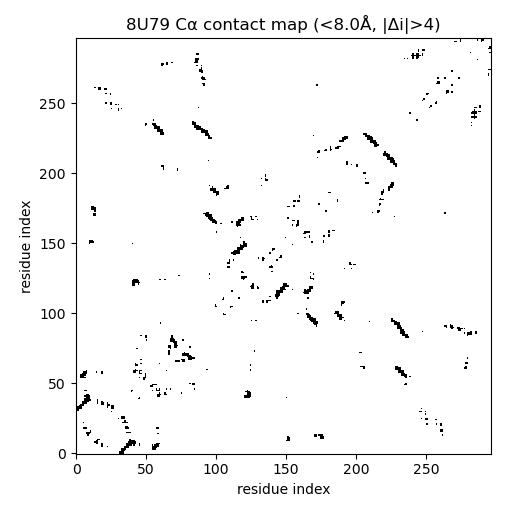 195 ILE A CA 1
ATOM 2905 C CA B ILE A 1 199 ? -6.116 -6.423 -15.310 0.500 9.847 195 ILE A CA 1
ATOM 2906 C C A ILE A 1 199 ? -6.840 -6.882 -14.108 0.500 10.115 195 ILE A C 1
ATOM 2907 C C B ILE A 1 199 ? -6.861 -6.947 -14.082 0.500 10.060 195 ILE A C 1
ATOM 2908 O O A ILE A 1 199 ? -7.999 -7.278 -14.278 0.500 10.441 195 ILE A O 1
ATOM 2909 O O B ILE A 1 199 ? -7.960 -7.502 -14.201 0.500 10.214 195 ILE A O 1
ATOM 2940 N N . GLN A 1 200 ? -6.251 -6.814 -12.900 1.000 9.825 196 GLN A N 1
ATOM 2941 C CA . GLN A 1 200 ? -6.975 -7.157 -11.679 1.000 10.760 196 GLN A CA 1
ATOM 2942 C C . GLN A 1 200 ? -8.259 -6.332 -11.591 1.000 11.294 196 GLN A C 1
ATOM 2943 O O . GLN A 1 200 ? -9.316 -6.892 -11.241 1.000 12.814 196 GLN A O 1
ATOM 2957 N N A GLN A 1 201 ? -8.181 -5.026 -11.853 0.700 10.451 197 GLN A N 1
ATOM 2958 N N B GLN A 1 201 ? -8.135 -5.024 -11.848 0.300 11.618 197 GLN A N 1
ATOM 2959 C CA A GLN A 1 201 ? -9.335 -4.160 -11.685 0.700 11.744 197 GLN A CA 1
ATOM 2960 C CA B GLN A 1 201 ? -9.229 -4.070 -11.765 0.300 13.045 197 GLN A CA 1
ATOM 2961 C C A GLN A 1 201 ? -10.414 -4.499 -12.710 0.700 11.857 197 GLN A C 1
ATOM 2962 C C B GLN A 1 201 ? -10.357 -4.533 -12.682 0.300 11.985 197 GLN A C 1
ATOM 2963 O O A GLN A 1 201 ? -11.605 -4.419 -12.420 0.700 13.401 197 GLN A O 1
ATOM 2964 O O B GLN A 1 201 ? -11.500 -4.709 -12.250 0.300 11.425 197 GLN A O 1
ATOM 2991 N N . LEU A 1 202 ? -10.002 -4.766 -13.948 1.000 10.797 198 LEU A N 1
ATOM 2992 C CA . LEU A 1 202 ? -10.975 -5.148 -14.958 1.000 11.166 198 LEU A CA 1
ATOM 2993 C C . LEU A 1 202 ? -11.693 -6.426 -14.552 1.000 11.014 198 LEU A C 1
ATOM 2994 O O . LEU A 1 202 ? -12.909 -6.543 -14.737 1.000 11.968 198 LEU A O 1
ATOM 3010 N N . ALA A 1 203 ? -10.957 -7.403 -14.035 1.000 11.355 199 ALA A N 1
ATOM 3011 C CA . ALA A 1 203 ? -11.556 -8.678 -13.679 1.000 11.438 199 ALA A CA 1
ATOM 3012 C C . ALA A 1 203 ? -12.544 -8.533 -12.522 1.000 12.380 199 ALA A C 1
ATOM 3013 O O . ALA A 1 203 ? -13.436 -9.353 -12.382 1.000 13.680 199 ALA A O 1
ATOM 3020 N N . LEU A 1 204 ? -12.377 -7.515 -11.673 1.000 11.903 200 LEU A N 1
ATOM 3021 C CA . LEU A 1 204 ? -13.301 -7.292 -10.569 1.000 12.658 200 LEU A CA 1
ATOM 3022 C C . LEU A 1 204 ? -14.636 -6.739 -11.048 1.000 12.018 200 LEU A C 1
ATOM 3023 O O . LEU A 1 204 ? -15.612 -6.942 -10.351 1.000 14.416 200 LEU A O 1
ATOM 3039 N N . THR A 1 205 ? -14.657 -6.006 -12.149 1.000 11.370 201 THR A N 1
ATOM 3040 C CA . THR A 1 205 ? -15.853 -5.332 -12.599 1.000 11.767 201 THR A CA 1
ATOM 3041 C C . THR A 1 205 ? -16.575 -6.014 -13.732 1.000 11.385 201 THR A C 1
ATOM 3042 O O . THR A 1 205 ? -17.763 -5.726 -13.939 1.000 13.366 201 THR A O 1
ATOM 3053 N N . THR A 1 206 ? -15.869 -6.816 -14.525 1.000 10.928 202 THR A N 1
ATOM 3054 C CA . THR A 1 206 ? -16.341 -7.153 -15.870 1.000 11.463 202 THR A CA 1
ATOM 3055 C C . THR A 1 206 ? -16.120 -8.620 -16.147 1.000 12.043 202 THR A C 1
ATOM 3056 O O . THR A 1 206 ? -15.058 -9.141 -15.833 1.000 13.054 202 THR A O 1
ATOM 3067 N N . PRO A 1 207 ? -17.074 -9.307 -16.790 1.000 13.487 203 PRO A N 1
ATOM 3068 C CA . PRO A 1 207 ? -16.881 -10.707 -17.174 1.000 14.876 203 PRO A CA 1
ATOM 3069 C C . PRO A 1 207 ? -15.884 -10.818 -18.319 1.000 14.427 203 PRO A C 1
ATOM 3070 O O . PRO A 1 207 ? -16.193 -10.427 -19.443 1.000 15.960 203 PRO A O 1
ATOM 3081 N N . ILE A 1 208 ? -14.707 -11.335 -17.986 1.000 14.386 204 ILE A N 1
ATOM 3082 C CA . ILE A 1 208 ? -13.639 -11.472 -18.962 1.000 13.015 204 ILE A CA 1
ATOM 3083 C C . ILE A 1 208 ? -13.104 -12.893 -18.967 1.000 12.881 204 ILE A C 1
ATOM 3084 O O . ILE A 1 208 ? -13.303 -13.672 -18.037 1.000 16.452 204 ILE A O 1
ATOM 3100 N N . ALA A 1 209 ? -12.400 -13.194 -20.051 1.000 11.643 205 ALA A N 1
ATOM 3101 C CA . ALA A 1 209 ? -11.649 -14.415 -20.203 1.000 11.593 205 ALA A CA 1
ATOM 3102 C C . ALA A 1 209 ? -10.271 -14.062 -20.726 1.000 10.580 205 ALA A C 1
ATOM 3103 O O . ALA A 1 209 ? -10.077 -12.989 -21.289 1.000 11.782 205 ALA A O 1
ATOM 3110 N N . LEU A 1 210 ? -9.344 -15.002 -20.578 1.000 10.126 206 LEU A N 1
ATOM 3111 C CA . LEU A 1 210 ? -8.035 -14.890 -21.201 1.000 10.076 206 LEU A CA 1
ATOM 3112 C C . LEU A 1 210 ? -7.938 -15.879 -22.343 1.000 10.605 206 LEU A C 1
ATOM 3113 O O . LEU A 1 210 ? -8.194 -17.068 -22.186 1.000 13.557 206 LEU A O 1
ATOM 3129 N N . VAL A 1 211 ? -7.507 -15.368 -23.491 1.000 9.466 207 VAL A N 1
ATOM 3130 C CA . VAL A 1 211 ? -7.362 -16.120 -24.723 1.000 9.697 207 VAL A CA 1
ATOM 3131 C C . VAL A 1 211 ? -5.953 -16.718 -24.796 1.000 9.730 207 VAL A C 1
ATOM 3132 O O . VAL A 1 211 ? -4.969 -16.060 -24.463 1.000 10.479 207 VAL A O 1
ATOM 3145 N N . ALA A 1 212 ? -5.882 -17.967 -25.236 1.000 10.235 208 ALA A N 1
ATOM 3146 C CA . ALA A 1 212 ? -4.597 -18.640 -25.372 1.000 10.552 208 ALA A CA 1
ATOM 3147 C C . ALA A 1 212 ? -3.774 -18.080 -26.527 1.000 11.202 208 ALA A C 1
ATOM 3148 O O . ALA A 1 212 ? -4.338 -17.591 -27.508 1.000 12.310 208 ALA A O 1
ATOM 3155 N N . VAL A 1 213 ? -2.461 -18.223 -26.402 1.000 10.472 209 VAL A N 1
ATOM 3156 C CA . VAL A 1 213 ? -1.535 -17.944 -27.496 1.000 11.546 209 VAL A CA 1
ATOM 3157 C C . VAL A 1 213 ? -0.690 -19.195 -27.658 1.000 12.499 209 VAL A C 1
ATOM 3158 O O . VAL A 1 213 ? 0.009 -19.598 -26.734 1.000 13.365 209 VAL A O 1
ATOM 3171 N N . ASP A 1 214 ? -0.780 -19.814 -28.825 1.000 14.067 210 ASP A N 1
ATOM 3172 C CA A ASP A 1 214 ? -0.132 -21.089 -29.085 0.800 16.844 210 ASP A CA 1
ATOM 3173 C CA B ASP A 1 214 ? -0.115 -21.091 -29.052 0.200 16.445 210 ASP A CA 1
ATOM 3174 C C . ASP A 1 214 ? 1.356 -20.870 -29.398 1.000 18.603 210 ASP A C 1
ATOM 3175 O O . ASP A 1 214 ? 1.674 -20.319 -30.418 1.000 18.141 210 ASP A O 1
ATOM 3191 N N . LEU A 1 215 ? 2.275 -21.358 -28.553 1.000 22.944 211 LEU A N 1
ATOM 3192 C CA . LEU A 1 215 ? 3.699 -21.168 -28.799 1.000 26.426 211 LEU A CA 1
ATOM 3193 C C . LEU A 1 215 ? 4.124 -21.792 -30.130 1.000 28.179 211 LEU A C 1
ATOM 3194 O O . LEU A 1 215 ? 4.925 -21.205 -30.841 1.000 30.678 211 LEU A O 1
ATOM 3210 N N . ASN A 1 216 ? 3.581 -22.947 -30.482 1.000 27.602 212 ASN A N 1
ATOM 3211 C CA . ASN A 1 216 ? 3.972 -23.638 -31.697 1.000 28.225 212 ASN A CA 1
ATOM 3212 C C . ASN A 1 216 ? 3.635 -22.786 -32.920 1.000 22.804 212 ASN A C 1
ATOM 3213 O O . ASN A 1 216 ? 4.393 -22.785 -33.872 1.000 24.975 212 ASN A O 1
ATOM 3224 N N . ARG A 1 217 ? 2.498 -22.084 -32.909 1.000 21.164 213 ARG A N 1
ATOM 3225 C CA . ARG A 1 217 ? 2.178 -21.165 -33.989 1.000 22.083 213 ARG A CA 1
ATOM 3226 C C . ARG A 1 217 ? 3.174 -20.022 -34.020 1.000 25.238 213 ARG A C 1
ATOM 3227 O O . ARG A 1 217 ? 3.525 -19.562 -35.115 1.000 28.098 213 ARG A O 1
ATOM 3248 N N A ILE A 1 218 ? 3.528 -19.510 -32.827 0.800 26.780 214 ILE A N 1
ATOM 3249 N N B ILE A 1 218 ? 3.710 -19.701 -32.833 0.200 23.223 214 ILE A N 1
ATOM 3250 C CA A ILE A 1 218 ? 4.567 -18.505 -32.727 0.800 33.663 214 ILE A CA 1
ATOM 3251 C CA B ILE A 1 218 ? 4.796 -18.756 -32.642 0.200 22.452 214 ILE A CA 1
ATOM 3252 C C A ILE A 1 218 ? 5.873 -19.143 -33.203 0.800 37.735 214 ILE A C 1
ATOM 3253 C C B ILE A 1 218 ? 6.146 -19.438 -32.857 0.200 21.863 214 ILE A C 1
ATOM 3254 O O A ILE A 1 218 ? 6.517 -18.562 -34.057 0.800 42.452 214 ILE A O 1
ATOM 3255 O O B ILE A 1 218 ? 7.207 -18.829 -32.703 0.200 17.590 214 ILE A O 1
ATOM 3286 N N A GLN A 1 219 ? 6.219 -20.352 -32.696 0.620 42.601 215 GLN A N 1
ATOM 3287 N N C GLN A 1 219 ? 6.263 -21.397 -32.664 0.380 40.754 215 GLN A N 1
ATOM 3288 C CA A GLN A 1 219 ? 7.478 -21.057 -32.966 0.620 46.622 215 GLN A CA 1
ATOM 3289 C CA C GLN A 1 219 ? 7.676 -21.384 -32.995 0.380 42.507 215 GLN A CA 1
ATOM 3290 C C A GLN A 1 219 ? 7.796 -21.053 -34.452 0.620 43.037 215 GLN A C 1
ATOM 3291 C C C GLN A 1 219 ? 7.850 -21.292 -34.511 0.380 45.251 215 GLN A C 1
ATOM 3292 O O A GLN A 1 219 ? 8.959 -21.016 -34.850 0.620 47.139 215 GLN A O 1
ATOM 3293 O O C GLN A 1 219 ? 8.981 -21.326 -34.990 0.380 47.566 215 GLN A O 1
ATOM 3320 N N . ALA A 1 220 ? 6.752 -21.137 -35.275 1.000 43.754 216 ALA A N 1
ATOM 3321 C CA . ALA A 1 220 ? 6.901 -21.004 -36.716 1.000 49.139 216 ALA A CA 1
ATOM 3322 C C . ALA A 1 220 ? 7.574 -19.671 -37.060 1.000 47.753 216 ALA A C 1
ATOM 3323 O O . ALA A 1 220 ? 8.052 -19.503 -38.173 1.000 53.879 216 ALA A O 1
ATOM 3330 N N . ILE A 1 221 ? 7.687 -18.748 -36.087 1.000 44.808 217 ILE A N 1
ATOM 3331 C CA . ILE A 1 221 ? 8.289 -17.437 -36.317 1.000 41.833 217 ILE A CA 1
ATOM 3332 C C . ILE A 1 221 ? 9.425 -17.143 -35.320 1.000 36.485 217 ILE A C 1
ATOM 3333 O O . ILE A 1 221 ? 9.902 -16.013 -35.257 1.000 35.874 217 ILE A O 1
ATOM 3349 N N . ALA A 1 222 ? 9.970 -18.164 -34.634 1.000 35.756 218 ALA A N 1
ATOM 3350 C CA . ALA A 1 222 ? 10.995 -17.990 -33.606 1.000 37.993 218 ALA A CA 1
ATOM 3351 C C . ALA A 1 222 ? 12.370 -17.610 -34.167 1.000 37.731 218 ALA A C 1
ATOM 3352 O O . ALA A 1 222 ? 13.215 -17.104 -33.420 1.000 38.358 218 ALA A O 1
ATOM 3359 N N A LYS A 1 223 ? 12.598 -17.925 -35.448 0.800 37.895 219 LYS A N 1
ATOM 3360 N N B LYS A 1 223 ? 12.599 -17.855 -35.466 0.200 37.584 219 LYS A N 1
ATOM 3361 C CA A LYS A 1 223 ? 13.810 -17.537 -36.149 0.800 41.651 219 LYS A CA 1
ATOM 3362 C CA B LYS A 1 223 ? 13.870 -17.526 -36.096 0.200 38.238 219 LYS A CA 1
ATOM 3363 C C A LYS A 1 223 ? 13.878 -16.015 -36.159 0.800 38.937 219 LYS A C 1
ATOM 3364 C C B LYS A 1 223 ? 13.902 -16.040 -36.459 0.200 37.704 219 LYS A C 1
ATOM 3365 O O A LYS A 1 223 ? 14.914 -15.434 -35.845 0.800 41.110 219 LYS A O 1
ATOM 3366 O O B LYS A 1 223 ? 14.963 -15.511 -36.788 0.200 37.572 219 LYS A O 1
ATOM 3403 N N . LYS A 1 224 ? 12.728 -15.390 -36.445 1.000 37.324 220 LYS A N 1
ATOM 3404 C CA . LYS A 1 224 ? 12.649 -13.946 -36.539 1.000 35.993 220 LYS A CA 1
ATOM 3405 C C . LYS A 1 224 ? 12.576 -13.376 -35.117 1.000 29.510 220 LYS A C 1
ATOM 3406 O O . LYS A 1 224 ? 13.200 -12.354 -34.853 1.000 31.663 220 LYS A O 1
ATOM 3425 N N . TYR A 1 225 ? 11.846 -14.050 -34.217 1.000 24.717 221 TYR A N 1
ATOM 3426 C CA A TYR A 1 225 ? 11.481 -13.491 -32.906 0.800 22.767 221 TYR A CA 1
ATOM 3427 C CA B TYR A 1 225 ? 11.438 -13.559 -32.908 0.200 21.372 221 TYR A CA 1
ATOM 3428 C C . TYR A 1 225 ? 11.882 -14.513 -31.826 1.000 21.829 221 TYR A C 1
ATOM 3429 O O . TYR A 1 225 ? 11.078 -15.351 -31.394 1.000 26.909 221 TYR A O 1
ATOM 3463 N N . PRO A 1 226 ? 13.150 -14.481 -31.364 1.000 21.291 222 PRO A N 1
ATOM 3464 C CA . PRO A 1 226 ? 13.649 -15.626 -30.589 1.000 22.766 222 PRO A CA 1
ATOM 3465 C C . PRO A 1 226 ? 13.484 -15.631 -29.062 1.000 18.889 222 PRO A C 1
ATOM 3466 O O . PRO A 1 226 ? 14.020 -16.507 -28.364 1.000 23.780 222 PRO A O 1
ATOM 3477 N N . PHE A 1 227 ? 12.730 -14.667 -28.555 1.000 15.043 223 PHE A N 1
ATOM 3478 C CA . PHE A 1 227 ? 12.639 -14.449 -27.116 1.000 13.755 223 PHE A CA 1
ATOM 3479 C C . PHE A 1 227 ? 11.336 -14.967 -26.528 1.000 12.446 223 PHE A C 1
ATOM 3480 O O . PHE A 1 227 ? 11.185 -14.919 -25.328 1.000 14.074 223 PHE A O 1
ATOM 3497 N N . TYR A 1 228 ? 10.384 -15.451 -27.334 1.000 12.367 224 TYR A N 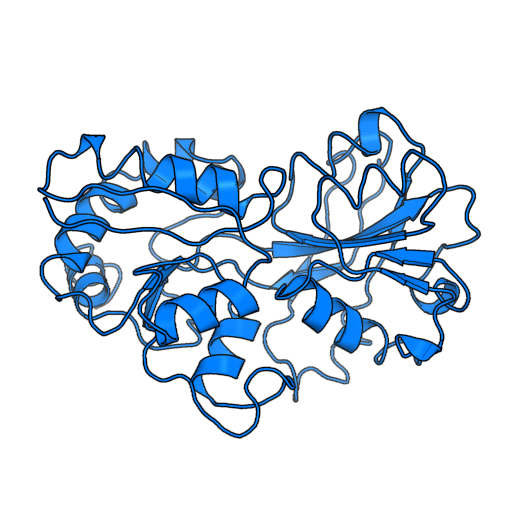1
ATOM 3498 C CA . TYR A 1 228 ? 9.170 -15.986 -26.755 1.000 11.639 224 TYR A CA 1
ATOM 3499 C C . TYR A 1 228 ? 9.448 -17.322 -26.076 1.000 11.711 224 TYR A C 1
ATOM 3500 O O . TYR A 1 228 ? 10.097 -18.189 -26.656 1.000 14.846 224 TYR A O 1
ATOM 3518 N N . VAL A 1 229 ? 8.904 -17.479 -24.892 1.000 10.682 225 VAL A N 1
ATOM 3519 C CA . VAL A 1 229 ? 8.889 -18.738 -24.181 1.000 11.179 225 VAL A CA 1
ATOM 3520 C C . VAL A 1 229 ? 7.459 -19.078 -23.781 1.000 11.891 225 VAL A C 1
ATOM 3521 O O . VAL A 1 229 ? 6.625 -18.195 -23.614 1.000 12.485 225 VAL A O 1
ATOM 3534 N N . GLY A 1 230 ? 7.159 -20.360 -23.705 1.000 12.188 226 GLY A N 1
ATOM 3535 C CA . GLY A 1 230 ? 5.847 -20.743 -23.197 1.000 12.828 226 GLY A CA 1
ATOM 3536 C C . GLY A 1 230 ? 5.634 -20.317 -21.761 1.000 12.075 226 GLY A C 1
ATOM 3537 O O . GLY A 1 230 ? 6.545 -20.329 -20.965 1.000 13.882 226 GLY A O 1
ATOM 3541 N N . PHE A 1 231 ? 4.409 -19.936 -21.413 1.000 11.160 227 PHE A N 1
ATOM 3542 C CA . PHE A 1 231 ? 4.094 -19.505 -20.072 1.000 11.280 227 PHE A CA 1
ATOM 3543 C C . PHE A 1 231 ? 2.640 -19.816 -19.798 1.000 11.893 227 PHE A C 1
ATOM 3544 O O . PHE A 1 231 ? 1.778 -19.457 -20.584 1.000 14.425 227 PHE A O 1
ATOM 3561 N N A ASN A 1 232 ? 2.353 -20.399 -18.653 0.700 11.431 228 ASN A N 1
ATOM 3562 N N B ASN A 1 232 ? 2.414 -20.421 -18.633 0.300 12.294 228 ASN A N 1
ATOM 3563 C CA A ASN A 1 232 ? 1.006 -20.810 -18.305 0.700 13.212 228 ASN A CA 1
ATOM 3564 C CA B ASN A 1 232 ? 1.084 -20.626 -18.101 0.300 13.428 228 ASN A CA 1
ATOM 3565 C C A ASN A 1 232 ? 0.530 -19.950 -17.129 0.700 13.358 228 ASN A C 1
ATOM 3566 C C B ASN A 1 232 ? 0.715 -19.567 -17.098 0.300 13.952 228 ASN A C 1
ATOM 3567 O O A ASN A 1 232 ? 1.091 -20.094 -16.044 0.700 14.903 228 ASN A O 1
ATOM 3568 O O B ASN A 1 232 ? 1.383 -19.298 -16.094 0.300 14.968 228 ASN A O 1
ATOM 3589 N N . ILE A 1 233 ? -0.449 -19.031 -17.338 1.000 12.863 229 ILE A N 1
ATOM 3590 C CA . ILE A 1 233 ? -0.998 -18.190 -16.278 1.000 13.893 229 ILE A CA 1
ATOM 3591 C C . ILE A 1 233 ? -1.831 -19.023 -15.334 1.000 14.136 229 ILE A C 1
ATOM 3592 O O . ILE A 1 233 ? -2.794 -19.617 -15.776 1.000 14.438 229 ILE A O 1
ATOM 3608 N N . PRO A 1 234 ? -1.445 -19.153 -14.062 1.000 14.689 230 PRO A N 1
ATOM 3609 C CA . PRO A 1 234 ? -2.195 -20.032 -13.176 1.000 14.495 230 PRO A CA 1
ATOM 3610 C C . PRO A 1 234 ? -3.663 -19.617 -13.081 1.000 13.937 230 PRO A C 1
ATOM 3611 O O . PRO A 1 234 ? -4.000 -18.437 -13.096 1.000 13.613 230 PRO A O 1
ATOM 3622 N N . GLY A 1 235 ? -4.522 -20.600 -12.962 1.000 14.409 231 GLY A N 1
ATOM 3623 C CA . GLY A 1 235 ? -5.905 -20.301 -12.715 1.000 13.892 231 GLY A CA 1
ATOM 3624 C C . GLY A 1 235 ? -6.051 -19.536 -11.400 1.000 13.391 231 GLY A C 1
ATOM 3625 O O . GLY A 1 235 ? -5.316 -19.753 -10.430 1.000 15.132 231 GLY A O 1
ATOM 3629 N N . GLY A 1 236 ? -7.012 -18.619 -11.395 1.000 13.526 232 GLY A N 1
ATOM 3630 C CA . GLY A 1 236 ? -7.277 -17.788 -10.258 1.000 15.021 232 GLY A CA 1
ATOM 3631 C C . GLY A 1 236 ? -6.344 -16.602 -10.074 1.000 14.065 232 GLY A C 1
ATOM 3632 O O . GLY A 1 236 ? -6.440 -15.901 -9.065 1.000 16.933 232 GLY A O 1
ATOM 3636 N N . THR A 1 237 ? -5.482 -16.331 -11.045 1.000 13.005 233 THR A N 1
ATOM 3637 C CA . THR A 1 237 ? -4.670 -15.118 -10.962 1.000 13.162 233 THR A CA 1
ATOM 3638 C C . THR A 1 237 ? -5.567 -13.875 -10.967 1.000 13.144 233 THR A C 1
ATOM 3639 O O . THR A 1 237 ? -5.297 -12.919 -10.253 1.000 15.748 233 THR A O 1
ATOM 3650 N N . TYR A 1 238 ? -6.584 -13.876 -11.825 1.000 12.285 234 TYR A N 1
ATOM 3651 C CA . TYR A 1 238 ? -7.534 -12.773 -11.958 1.000 12.546 234 TYR A CA 1
ATOM 3652 C C . TYR A 1 238 ? -8.941 -13.293 -11.657 1.000 13.115 234 TYR A C 1
ATOM 3653 O O . TYR A 1 238 ? -9.271 -14.439 -11.976 1.000 13.677 234 TYR A O 1
ATOM 3671 N N A LYS A 1 239 ? -9.764 -12.403 -11.099 0.500 13.202 235 LYS A N 1
ATOM 3672 N N B LYS A 1 239 ? -9.751 -12.449 -11.010 0.500 13.656 235 LYS A N 1
ATOM 3673 C CA A LYS A 1 239 ? -11.104 -12.775 -10.677 0.500 13.794 235 LYS A CA 1
ATOM 3674 C CA B LYS A 1 239 ? -11.076 -12.875 -10.585 0.500 14.473 235 LYS A CA 1
ATOM 3675 C C A LYS A 1 239 ? -11.933 -13.311 -11.833 0.500 13.337 235 LYS A C 1
ATOM 3676 C C B LYS A 1 239 ? -11.959 -13.283 -11.757 0.500 14.278 235 LYS A C 1
ATOM 3677 O O A LYS A 1 239 ? -12.037 -12.711 -12.901 0.500 14.296 235 LYS A O 1
ATOM 3678 O O B LYS A 1 239 ? -12.184 -12.539 -12.708 0.500 16.373 235 LYS A O 1
ATOM 3715 N N . GLY A 1 240 ? -12.531 -14.491 -11.613 1.000 14.678 236 GLY A N 1
ATOM 3716 C CA . GLY A 1 240 ? -13.395 -15.081 -12.613 1.000 17.230 236 GLY A CA 1
ATOM 3717 C C . GLY A 1 240 ? -12.665 -15.828 -13.684 1.000 17.164 236 GLY A C 1
ATOM 3718 O O . GLY A 1 240 ? -13.318 -16.441 -14.511 1.000 21.407 236 GLY A O 1
ATOM 3722 N N . VAL A 1 241 ? -11.334 -15.800 -13.664 1.000 14.051 237 VAL A N 1
ATOM 3723 C CA . VAL A 1 241 ? -10.543 -16.512 -14.624 1.000 13.300 237 VAL A CA 1
ATOM 3724 C C . VAL A 1 241 ? -9.913 -17.697 -13.890 1.000 12.296 237 VAL A C 1
ATOM 3725 O O . VAL A 1 241 ? -8.773 -17.661 -13.443 1.000 12.753 237 VAL A O 1
ATOM 3738 N N . ASP A 1 242 ? -10.675 -18.772 -13.721 1.000 12.474 238 ASP A N 1
ATOM 3739 C CA . ASP A 1 242 ? -10.286 -19.888 -12.877 1.000 13.242 238 ASP A CA 1
ATOM 3740 C C . ASP A 1 242 ? -9.490 -20.959 -13.594 1.000 12.991 238 ASP A C 1
ATOM 3741 O O . ASP A 1 242 ? -8.739 -21.710 -12.942 1.000 14.780 238 ASP A O 1
ATOM 3750 N N . VAL A 1 243 ? -9.574 -21.007 -14.911 1.000 11.109 239 VAL A N 1
ATOM 3751 C CA . VAL A 1 243 ? -8.788 -21.920 -15.711 1.000 10.471 239 VAL A CA 1
ATOM 3752 C C . VAL A 1 243 ? -7.410 -21.328 -15.975 1.000 10.461 239 VAL A C 1
ATOM 3753 O O . VAL A 1 243 ? -7.264 -20.126 -16.036 1.000 12.360 239 VAL A O 1
ATOM 3766 N N A THR A 1 244 ? -6.453 -22.215 -16.173 0.700 10.339 240 THR A N 1
ATOM 3767 N N B THR A 1 244 ? -6.364 -22.158 -16.029 0.300 10.896 240 THR A N 1
ATOM 3768 C CA A THR A 1 244 ? -5.139 -21.808 -16.648 0.700 10.687 240 THR A CA 1
ATOM 3769 C CA B THR A 1 244 ? -5.015 -21.712 -16.391 0.300 11.058 240 THR A CA 1
ATOM 3770 C C A THR A 1 244 ? -5.225 -21.174 -18.012 0.700 10.018 240 THR A C 1
ATOM 3771 C C B THR A 1 244 ? -4.996 -21.379 -17.884 0.300 10.521 240 THR A C 1
ATOM 3772 O O A THR A 1 244 ? -6.139 -21.428 -18.820 0.700 10.395 240 THR A O 1
ATOM 3773 O O B THR A 1 244 ? -5.648 -22.100 -18.625 0.300 11.759 240 THR A O 1
ATOM 3794 N N . THR A 1 245 ? -4.215 -20.359 -18.318 1.000 10.066 241 THR A N 1
ATOM 3795 C CA . THR A 1 245 ? -4.126 -19.787 -19.652 1.000 10.299 241 THR A CA 1
ATOM 3796 C C . THR A 1 245 ? -2.783 -20.113 -20.276 1.000 9.712 241 THR A C 1
ATOM 3797 O O . THR A 1 245 ? -1.757 -19.607 -19.808 1.000 11.105 241 THR A O 1
ATOM 3808 N N . PRO A 1 246 ? -2.744 -20.911 -21.337 1.000 10.529 242 PRO A N 1
ATOM 3809 C CA . PRO A 1 246 ? -1.507 -21.181 -22.057 1.000 10.770 242 PRO A CA 1
ATOM 3810 C C . PRO A 1 246 ? -1.208 -20.028 -22.999 1.000 10.062 242 PRO A C 1
ATOM 3811 O O . PRO A 1 246 ? -1.975 -19.737 -23.900 1.000 11.805 242 PRO A O 1
ATOM 3822 N N . THR A 1 247 ? -0.061 -19.382 -22.790 1.000 9.993 243 THR A N 1
ATOM 3823 C CA . THR A 1 247 ? 0.338 -18.238 -23.577 1.000 9.585 243 THR A CA 1
ATOM 3824 C C . THR A 1 247 ? 1.870 -18.226 -23.707 1.000 9.861 243 THR A C 1
ATOM 3825 O O . THR A 1 247 ? 2.518 -19.263 -23.607 1.000 10.885 243 THR A O 1
ATOM 3836 N N . VAL A 1 248 ? 2.398 -17.043 -23.994 1.000 9.546 244 VAL A N 1
ATOM 3837 C CA . VAL A 1 248 ? 3.829 -16.859 -24.187 1.000 10.134 244 VAL A CA 1
ATOM 3838 C C . VAL A 1 248 ? 4.280 -15.667 -23.357 1.000 9.920 244 VAL A C 1
ATOM 3839 O O . VAL A 1 248 ? 3.485 -14.832 -22.944 1.000 10.038 244 VAL A O 1
ATOM 3852 N N . ALA A 1 249 ? 5.602 -15.596 -23.120 1.000 9.502 245 ALA A N 1
ATOM 3853 C CA . ALA A 1 249 ? 6.203 -14.560 -22.315 1.000 9.481 245 ALA A CA 1
ATOM 3854 C C . ALA A 1 249 ? 7.555 -14.158 -22.908 1.000 9.211 245 ALA A C 1
ATOM 3855 O O . ALA A 1 249 ? 8.181 -14.916 -23.649 1.000 10.645 245 ALA A O 1
ATOM 3862 N N . VAL A 1 250 ? 7.928 -12.938 -22.530 1.000 8.994 246 VAL A N 1
ATOM 3863 C CA . VAL A 1 250 ? 9.268 -12.403 -22.732 1.000 8.694 246 VAL A CA 1
ATOM 3864 C C . VAL A 1 250 ? 9.784 -12.026 -21.348 1.000 8.631 246 VAL A C 1
ATOM 3865 O O . VAL A 1 250 ? 9.195 -12.436 -20.334 1.000 9.666 246 VAL A O 1
ATOM 3878 N N A GLN A 1 251 ? 10.889 -11.284 -21.257 0.700 8.676 247 GLN A N 1
ATOM 3879 N N C GLN A 1 251 ? 10.822 -11.196 -21.261 0.300 8.579 247 GLN A N 1
ATOM 3880 C CA A GLN A 1 251 ? 11.418 -10.868 -19.961 0.350 8.307 247 GLN A CA 1
ATOM 3881 C CA B GLN A 1 251 ? 11.586 -11.014 -19.952 0.350 10.491 247 GLN A CA 1
ATOM 3882 C CA C GLN A 1 251 ? 11.392 -10.892 -19.964 0.300 8.389 247 GLN A CA 1
ATOM 3883 C C A GLN A 1 251 ? 11.513 -9.362 -19.820 0.700 8.138 247 GLN A C 1
ATOM 3884 C C C GLN A 1 251 ? 11.628 -9.409 -19.776 0.300 7.909 247 GLN A C 1
ATOM 3885 O O A GLN A 1 251 ? 11.880 -8.655 -20.751 0.700 9.009 247 GLN A O 1
ATOM 3886 O O C GLN A 1 251 ? 12.269 -8.783 -20.616 0.300 7.159 247 GLN A O 1
ATOM 3925 N N . ALA A 1 252 ? 11.143 -8.882 -18.647 1.000 8.091 248 ALA A N 1
ATOM 3926 C CA . ALA A 1 252 ? 11.348 -7.505 -18.285 1.000 8.313 248 ALA A CA 1
ATOM 3927 C C . ALA A 1 252 ? 12.813 -7.293 -17.923 1.000 8.658 248 ALA A C 1
ATOM 3928 O O . ALA A 1 252 ? 13.395 -8.100 -17.215 1.000 10.135 248 ALA A O 1
ATOM 3935 N N . MET A 1 253 ? 13.358 -6.164 -18.370 1.000 8.610 249 MET A N 1
ATOM 3936 C CA A MET A 1 253 ? 14.732 -5.721 -18.140 0.300 8.834 249 MET A CA 1
ATOM 3937 C CA B MET A 1 253 ? 14.709 -5.764 -18.009 0.700 8.793 249 MET A CA 1
ATOM 3938 C C . MET A 1 253 ? 14.725 -4.322 -17.516 1.000 8.110 249 MET A C 1
ATOM 3939 O O . MET A 1 253 ? 13.922 -3.491 -17.904 1.000 9.703 249 MET A O 1
ATOM 3965 N N . LEU A 1 254 ? 15.730 -4.038 -16.671 1.000 8.338 250 LEU A N 1
ATOM 3966 C CA . LEU A 1 254 ? 16.136 -2.674 -16.342 1.000 8.074 250 LEU A CA 1
ATOM 3967 C C . LEU A 1 254 ? 17.338 -2.359 -17.226 1.000 8.240 250 LEU A C 1
ATOM 3968 O O . LEU A 1 254 ? 18.302 -3.138 -17.255 1.000 8.829 250 LEU A O 1
ATOM 3984 N N . ILE A 1 255 ? 17.253 -1.238 -17.942 1.000 8.055 251 ILE A N 1
ATOM 3985 C CA . ILE A 1 255 ? 18.275 -0.784 -18.872 1.000 8.316 251 ILE A CA 1
ATOM 3986 C C . ILE A 1 255 ? 18.681 0.640 -18.503 1.000 8.206 251 ILE A C 1
ATOM 3987 O O . ILE A 1 255 ? 17.989 1.367 -17.804 1.000 8.729 251 ILE A O 1
ATOM 4003 N N . ALA A 1 256 ? 19.839 1.042 -19.047 1.000 9.029 252 ALA A N 1
ATOM 4004 C CA . ALA A 1 256 ? 20.430 2.335 -18.727 1.000 8.875 252 ALA A CA 1
ATOM 4005 C C . ALA A 1 256 ? 21.163 2.891 -19.947 1.000 9.455 252 ALA A C 1
ATOM 4006 O O . ALA A 1 256 ? 21.625 2.151 -20.823 1.000 10.805 252 ALA A O 1
ATOM 4013 N N . SER A 1 257 ? 21.331 4.208 -19.959 1.000 9.386 253 SER A N 1
ATOM 4014 C CA . SER A 1 257 ? 22.175 4.849 -20.942 1.000 10.083 253 SER A CA 1
ATOM 4015 C C . SER A 1 257 ? 23.638 4.452 -20.769 1.000 10.218 253 SER A C 1
ATOM 4016 O O . SER A 1 257 ? 24.199 4.514 -19.684 1.000 10.632 253 SER A O 1
ATOM 4024 N N A GLU A 1 258 ? 24.323 4.219 -21.897 0.600 10.952 254 GLU A N 1
ATOM 4025 N N B GLU A 1 258 ? 24.291 4.217 -21.906 0.400 11.018 254 GLU A N 1
ATOM 4026 C CA A GLU A 1 258 ? 25.766 4.037 -21.898 0.600 12.762 254 GLU A CA 1
ATOM 4027 C CA B GLU A 1 258 ? 25.728 4.054 -21.966 0.400 12.186 254 GLU A CA 1
ATOM 4028 C C A GLU A 1 258 ? 26.467 5.293 -21.390 0.600 12.308 254 GLU A C 1
ATOM 4029 C C B GLU A 1 258 ? 26.451 5.281 -21.416 0.400 12.188 254 GLU A C 1
ATOM 4030 O O A GLU A 1 258 ? 27.627 5.235 -20.976 0.600 15.074 254 GLU A O 1
ATOM 4031 O O B GLU A 1 258 ? 27.588 5.176 -20.956 0.400 13.588 254 GLU A O 1
ATOM 4054 N N . ARG A 1 259 ? 25.815 6.459 -21.505 1.000 12.301 255 ARG A N 1
ATOM 4055 C CA . ARG A 1 259 ? 26.429 7.712 -21.105 1.000 13.632 255 ARG A CA 1
ATOM 4056 C C . ARG A 1 259 ? 26.504 7.889 -19.596 1.000 12.724 255 ARG A C 1
ATOM 4057 O O . ARG A 1 259 ? 27.276 8.725 -19.127 1.000 15.739 255 ARG A O 1
ATOM 4078 N N . LEU A 1 260 ? 25.727 7.151 -18.816 1.000 12.142 256 LEU A N 1
ATOM 4079 C CA . LEU A 1 260 ? 25.903 7.193 -17.351 1.000 12.686 256 LEU A CA 1
ATOM 4080 C C . LEU A 1 260 ? 27.285 6.668 -17.003 1.000 11.893 256 LEU A C 1
ATOM 4081 O O . LEU A 1 260 ? 27.728 5.686 -17.613 1.000 12.645 256 LEU A O 1
ATOM 4097 N N . SER A 1 261 ? 27.934 7.279 -16.010 1.000 12.338 257 SER A N 1
ATOM 4098 C CA . SER A 1 261 ? 29.267 6.845 -15.647 1.000 12.548 257 SER A CA 1
ATOM 4099 C C . SER A 1 261 ? 29.196 5.467 -15.003 1.000 11.486 257 SER A C 1
ATOM 4100 O O . SER A 1 261 ? 28.197 5.078 -14.364 1.000 11.202 257 SER A O 1
ATOM 4108 N N . GLU A 1 262 ? 30.316 4.760 -15.096 1.000 12.509 258 GLU A N 1
ATOM 4109 C CA . GLU A 1 262 ? 30.486 3.522 -14.378 1.000 12.398 258 GLU A CA 1
ATOM 4110 C C . GLU A 1 262 ? 30.223 3.710 -12.893 1.000 11.863 258 GLU A C 1
ATOM 4111 O O . GLU A 1 262 ? 29.558 2.908 -12.273 1.000 11.364 258 GLU A O 1
ATOM 4123 N N A GLU A 1 263 ? 30.769 4.780 -12.317 0.350 12.215 259 GLU A N 1
ATOM 4124 N N B GLU A 1 263 ? 30.771 4.777 -12.304 0.350 12.799 259 GLU A N 1
ATOM 4125 N N C GLU A 1 263 ? 30.777 4.779 -12.317 0.300 11.898 259 GLU A N 1
ATOM 4126 C CA A GLU A 1 263 ? 30.670 4.972 -10.883 0.350 12.413 259 GLU A CA 1
ATOM 4127 C CA B GLU A 1 263 ? 30.656 4.980 -10.870 0.350 13.526 259 GLU A CA 1
ATOM 4128 C CA C GLU A 1 263 ? 30.663 5.005 -10.888 0.300 11.982 259 GLU A CA 1
ATOM 4129 C C A GLU A 1 263 ? 29.217 5.210 -10.459 0.350 12.096 259 GLU A C 1
ATOM 4130 C C B GLU A 1 263 ? 29.192 5.173 -10.475 0.350 12.402 259 GLU A C 1
ATOM 4131 C C C GLU A 1 263 ? 29.197 5.163 -10.491 0.300 11.449 259 GLU A C 1
ATOM 4132 O O A GLU A 1 263 ? 28.773 4.715 -9.413 0.350 12.133 259 GLU A O 1
ATOM 4133 O O B GLU A 1 263 ? 28.723 4.630 -9.463 0.350 12.154 259 GLU A O 1
ATOM 4134 O O C GLU A 1 263 ? 28.729 4.574 -9.505 0.300 11.452 259 GLU A O 1
ATOM 4168 N N . THR A 1 264 ? 28.468 5.984 -11.244 1.000 11.349 260 THR A N 1
ATOM 4169 C CA . THR A 1 264 ? 27.071 6.210 -10.913 1.000 10.879 260 THR A CA 1
ATOM 4170 C C . THR A 1 264 ? 26.274 4.908 -10.965 1.000 10.101 260 THR A C 1
ATOM 4171 O O . THR A 1 264 ? 25.467 4.598 -10.090 1.000 10.488 260 THR A O 1
ATOM 4182 N N . VAL A 1 265 ? 26.451 4.152 -12.047 1.000 9.772 261 VAL A N 1
ATOM 4183 C CA . VAL A 1 265 ? 25.738 2.899 -12.175 1.000 9.618 261 VAL A CA 1
ATOM 4184 C C . VAL A 1 265 ? 26.125 1.894 -11.106 1.000 9.272 261 VAL A C 1
ATOM 4185 O O . VAL A 1 265 ? 25.262 1.239 -10.525 1.000 9.624 261 VAL A O 1
ATOM 4198 N N . TYR A 1 266 ? 27.420 1.814 -10.771 1.000 9.572 262 TYR A N 1
ATOM 4199 C CA . TYR A 1 266 ? 27.855 0.917 -9.708 1.000 9.814 262 TYR A CA 1
ATOM 4200 C C . TYR A 1 266 ? 27.172 1.260 -8.386 1.000 9.576 262 TYR A C 1
ATOM 4201 O O . TYR A 1 266 ? 26.653 0.374 -7.684 1.000 10.264 262 TYR A O 1
ATOM 4219 N N . LYS A 1 267 ? 27.173 2.545 -8.005 1.000 9.379 263 LYS A N 1
ATOM 4220 C CA . LYS A 1 267 ? 26.533 2.961 -6.756 1.000 11.245 263 LYS A CA 1
ATOM 4221 C C . LYS A 1 267 ? 25.036 2.668 -6.768 1.000 9.860 263 LYS A C 1
ATOM 4222 O O . LYS A 1 267 ? 24.458 2.238 -5.764 1.000 10.291 263 LYS A O 1
ATOM 4241 N N . PHE A 1 268 ? 24.399 2.904 -7.912 1.000 9.449 264 PHE A N 1
ATOM 4242 C CA . PHE A 1 268 ? 22.989 2.594 -8.093 1.000 9.474 264 PHE A CA 1
ATOM 4243 C C . PHE A 1 268 ? 22.748 1.095 -7.875 1.000 9.017 264 PHE A C 1
ATOM 4244 O O . PHE A 1 268 ? 21.818 0.700 -7.175 1.000 9.376 264 PHE A O 1
ATOM 4261 N N . MET A 1 269 ? 23.585 0.277 -8.506 1.000 8.770 265 MET A N 1
ATOM 4262 C CA . MET A 1 269 ? 23.409 -1.166 -8.417 1.000 9.108 265 MET A CA 1
ATOM 4263 C C . MET A 1 269 ? 23.489 -1.659 -6.978 1.000 9.348 265 MET A C 1
ATOM 4264 O O . MET A 1 269 ? 22.706 -2.489 -6.534 1.000 10.446 265 MET A O 1
ATOM 4278 N N . LYS A 1 270 ? 24.488 -1.172 -6.237 1.000 9.909 266 LYS A N 1
ATOM 4279 C CA . LYS A 1 270 ? 24.606 -1.586 -4.864 1.000 11.226 266 LYS A CA 1
ATOM 4280 C C . LYS A 1 270 ? 23.423 -1.110 -4.035 1.000 11.401 266 LYS A C 1
ATOM 4281 O O . LYS A 1 270 ? 22.970 -1.840 -3.152 1.000 12.955 266 LYS A O 1
ATOM 4300 N N . ALA A 1 271 ? 22.946 0.104 -4.290 1.000 10.624 267 ALA A N 1
ATOM 4301 C CA . ALA A 1 271 ? 21.809 0.640 -3.543 1.000 11.292 267 ALA A CA 1
ATOM 4302 C C . ALA A 1 271 ? 20.533 -0.175 -3.785 1.000 11.253 267 ALA A C 1
ATOM 4303 O O . ALA A 1 271 ? 19.687 -0.287 -2.895 1.000 12.397 267 ALA A O 1
ATOM 4310 N N . VAL A 1 272 ? 20.355 -0.672 -5.003 1.000 10.845 268 VAL A N 1
ATOM 4311 C CA . VAL A 1 272 ? 19.109 -1.327 -5.418 1.000 10.934 268 VAL A CA 1
ATOM 4312 C C . VAL A 1 272 ? 19.196 -2.829 -5.256 1.000 11.465 268 VAL A C 1
ATOM 4313 O O . VAL A 1 272 ? 18.420 -3.450 -4.574 1.000 17.821 268 VAL A O 1
ATOM 4326 N N . PHE A 1 273 ? 20.193 -3.442 -5.881 1.000 12.146 269 PHE A N 1
ATOM 4327 C CA . PHE A 1 273 ? 20.304 -4.889 -5.892 1.000 12.913 269 PHE A CA 1
ATOM 4328 C C . PHE A 1 273 ? 21.178 -5.407 -4.770 1.000 14.805 269 PHE A C 1
ATOM 4329 O O . PHE A 1 273 ? 21.160 -6.616 -4.515 1.000 15.636 269 PHE A O 1
ATOM 4346 N N . GLY A 1 274 ? 21.885 -4.524 -4.076 1.000 15.269 270 GLY A N 1
ATOM 4347 C CA . GLY A 1 274 ? 22.688 -4.941 -2.956 1.000 15.959 270 GLY A CA 1
ATOM 4348 C C . GLY A 1 274 ? 21.864 -5.227 -1.720 1.000 19.899 270 GLY A C 1
ATOM 4349 O O . GLY A 1 274 ? 22.402 -5.875 -0.831 1.000 26.291 270 GLY A O 1
ATOM 4353 N N A ASN A 1 275 ? 20.636 -4.664 -1.832 0.500 20.361 271 ASN A N 1
ATOM 4354 N N B ASN A 1 275 ? 20.618 -4.723 -1.515 0.500 22.974 271 ASN A N 1
ATOM 4355 C CA A ASN A 1 275 ? 19.584 -4.608 -0.843 0.500 18.984 271 ASN A CA 1
ATOM 4356 C CA B ASN A 1 275 ? 19.749 -5.174 -0.411 0.500 24.101 271 ASN A CA 1
ATOM 4357 C C A ASN A 1 275 ? 18.527 -5.683 -1.290 0.500 19.544 271 ASN A C 1
ATOM 4358 C C B ASN A 1 275 ? 18.527 -5.810 -1.047 0.500 21.981 271 ASN A C 1
ATOM 4359 O O A ASN A 1 275 ? 17.438 -5.269 -1.662 0.500 16.357 271 ASN A O 1
ATOM 4360 O O B ASN A 1 275 ? 17.485 -5.226 -1.321 0.500 21.716 271 ASN A O 1
ATOM 4381 N N . LEU A 1 276 ? 18.777 -7.052 -1.336 1.000 21.113 272 LEU A N 1
ATOM 4382 C CA . LEU A 1 276 ? 17.853 -7.931 -2.052 1.000 20.964 272 LEU A CA 1
ATOM 4383 C C . LEU A 1 276 ? 16.498 -8.037 -1.372 1.000 17.584 272 LEU A C 1
ATOM 4384 O O . LEU A 1 276 ? 15.465 -8.101 -2.034 1.000 18.693 272 LEU A O 1
ATOM 4400 N N A GLU A 1 277 ? 16.462 -8.100 -0.040 0.500 17.042 273 GLU A N 1
ATOM 4401 N N B GLU A 1 277 ? 16.516 -8.076 -0.037 0.500 18.288 273 GLU A N 1
ATOM 4402 C CA A GLU A 1 277 ? 15.170 -8.147 0.622 0.500 16.662 273 GLU A CA 1
ATOM 4403 C CA B GLU A 1 277 ? 15.288 -8.121 0.732 0.500 19.340 273 GLU A CA 1
ATOM 4404 C C A GLU A 1 277 ? 14.379 -6.878 0.315 0.500 14.659 273 GLU A C 1
ATOM 4405 C C B GLU A 1 277 ? 14.414 -6.902 0.441 0.500 16.499 273 GLU A C 1
ATOM 4406 O O A GLU A 1 277 ? 13.206 -6.940 -0.059 0.500 13.718 273 GLU A O 1
ATOM 4407 O O B GLU A 1 277 ? 13.207 -7.033 0.254 0.500 17.906 273 GLU A O 1
ATOM 4430 N N . ALA A 1 278 ? 15.026 -5.722 0.405 1.000 14.128 274 ALA A N 1
ATOM 4431 C CA . ALA A 1 278 ? 14.332 -4.490 0.098 1.000 13.514 274 ALA A CA 1
ATOM 4432 C C . ALA A 1 278 ? 13.859 -4.492 -1.347 1.000 12.775 274 ALA A C 1
ATOM 4433 O O . ALA A 1 278 ? 12.747 -4.073 -1.634 1.000 12.883 274 ALA A O 1
ATOM 4440 N N . PHE A 1 279 ? 14.712 -4.944 -2.261 1.000 12.185 275 PHE A N 1
ATOM 4441 C CA . PHE A 1 279 ? 14.357 -4.937 -3.653 1.000 11.480 275 PHE A CA 1
ATOM 4442 C C . PHE A 1 279 ? 13.114 -5.795 -3.915 1.000 11.329 275 PHE A C 1
ATOM 4443 O O . PHE A 1 279 ? 12.205 -5.416 -4.651 1.000 11.576 275 PHE A O 1
ATOM 4460 N N . LYS A 1 280 ? 13.068 -6.987 -3.288 1.000 11.811 276 LYS A N 1
ATOM 4461 C CA . LYS A 1 280 ? 11.967 -7.909 -3.570 1.000 12.093 276 LYS A CA 1
ATOM 4462 C C . LYS A 1 280 ? 10.632 -7.424 -3.020 1.000 11.741 276 LYS A C 1
ATOM 4463 O O . LYS A 1 280 ? 9.576 -7.819 -3.505 1.000 13.407 276 LYS A O 1
ATOM 4482 N N . LYS A 1 281 ? 10.681 -6.502 -2.049 1.000 12.085 277 LYS A N 1
ATOM 4483 C CA . LYS A 1 281 ? 9.473 -5.906 -1.521 1.000 12.729 277 LYS A CA 1
ATOM 4484 C C . LYS A 1 281 ? 8.783 -4.975 -2.529 1.000 12.816 277 LYS A C 1
ATOM 4485 O O . LYS A 1 281 ? 7.632 -4.602 -2.343 1.000 14.389 277 LYS A O 1
ATOM 4504 N N . ILE A 1 282 ? 9.482 -4.573 -3.590 1.000 11.698 278 ILE A N 1
ATOM 4505 C CA . ILE A 1 282 ? 8.945 -3.594 -4.502 1.000 11.548 278 ILE A CA 1
ATOM 4506 C C . ILE A 1 282 ? 7.718 -4.132 -5.244 1.000 11.633 278 ILE A C 1
ATOM 4507 O O . ILE A 1 282 ? 6.799 -3.366 -5.506 1.000 14.267 278 ILE A O 1
ATOM 4523 N N . HIS A 1 283 ? 7.699 -5.404 -5.639 1.000 10.795 279 HIS A N 1
ATOM 4524 C CA . HIS A 1 283 ? 6.548 -5.935 -6.347 1.000 10.788 279 HIS A CA 1
ATOM 4525 C C . HIS A 1 283 ? 6.535 -7.444 -6.164 1.000 10.875 279 HIS A C 1
ATOM 4526 O O . HIS A 1 283 ? 7.601 -8.080 -6.199 1.000 10.695 279 HIS A O 1
ATOM 4541 N N . PRO A 1 284 ? 5.344 -8.070 -6.132 1.000 10.816 280 PRO A N 1
ATOM 4542 C CA . PRO A 1 284 ? 5.314 -9.528 -6.030 1.000 11.313 280 PRO A CA 1
ATOM 4543 C C . PRO A 1 284 ? 6.038 -10.261 -7.149 1.000 10.347 280 PRO A C 1
ATOM 4544 O O . PRO A 1 284 ? 6.530 -11.353 -6.904 1.000 11.288 280 PRO A O 1
ATOM 4555 N N . ASN A 1 285 ? 6.117 -9.684 -8.349 1.000 10.262 281 ASN A N 1
ATOM 4556 C CA . ASN A 1 285 ? 6.851 -10.369 -9.396 1.000 9.900 281 ASN A CA 1
ATOM 4557 C C . ASN A 1 285 ? 8.347 -10.491 -9.042 1.000 9.479 281 ASN A C 1
ATOM 4558 O O . ASN A 1 285 ? 9.008 -11.424 -9.506 1.000 10.449 281 ASN A O 1
ATOM 4569 N N . LEU A 1 286 ? 8.893 -9.505 -8.349 1.000 9.567 282 LEU A N 1
ATOM 4570 C CA . LEU A 1 286 ? 10.296 -9.561 -7.951 1.000 9.443 282 LEU A CA 1
ATOM 4571 C C . LEU A 1 286 ? 10.498 -10.605 -6.856 1.000 10.715 282 LEU A C 1
ATOM 4572 O O . LEU A 1 286 ? 11.394 -11.443 -6.924 1.000 11.236 282 LEU A O 1
ATOM 4588 N N . GLU A 1 287 ? 9.624 -10.596 -5.840 1.000 10.545 283 GLU A N 1
ATOM 4589 C CA . GLU A 1 287 ? 9.688 -11.638 -4.840 1.000 11.544 283 GLU A CA 1
ATOM 4590 C C . GLU A 1 287 ? 9.605 -13.021 -5.471 1.000 12.082 283 GLU A C 1
ATOM 4591 O O . GLU A 1 287 ? 10.318 -13.926 -5.071 1.000 13.749 283 GLU A O 1
ATOM 4603 N N . ARG A 1 288 ? 8.680 -13.216 -6.417 1.000 11.630 284 ARG A N 1
ATOM 4604 C CA . ARG A 1 288 ? 8.466 -14.532 -6.982 1.000 12.247 284 ARG A CA 1
ATOM 4605 C C . ARG A 1 288 ? 9.600 -14.963 -7.927 1.000 12.250 284 ARG A C 1
ATOM 4606 O O . ARG A 1 288 ? 9.973 -16.140 -7.956 1.000 14.609 284 ARG A O 1
ATOM 4627 N N . PHE A 1 289 ? 10.073 -14.071 -8.799 1.000 10.859 285 PHE A N 1
ATOM 4628 C CA . PHE A 1 289 ? 10.876 -14.459 -9.960 1.000 11.101 285 PHE A CA 1
ATOM 4629 C C . PHE A 1 289 ? 12.321 -13.943 -9.934 1.000 11.799 285 PHE A C 1
ATOM 4630 O O . PHE A 1 289 ? 13.128 -14.462 -10.680 1.000 13.827 285 PHE A O 1
ATOM 4647 N N . PHE A 1 290 ? 12.627 -12.880 -9.189 1.000 10.933 286 PHE A N 1
ATOM 4648 C CA . PHE A 1 290 ? 13.936 -12.254 -9.336 1.000 10.477 286 PHE A CA 1
ATOM 4649 C C . PHE A 1 290 ? 15.007 -13.033 -8.619 1.000 12.186 286 PHE A C 1
ATOM 4650 O O . PHE A 1 290 ? 14.816 -13.479 -7.493 1.000 14.314 286 PHE A O 1
ATOM 4667 N N . GLY A 1 291 ? 16.160 -13.145 -9.255 1.000 12.975 287 GLY A N 1
ATOM 4668 C CA . GLY A 1 291 ? 17.346 -13.567 -8.558 1.000 15.356 287 GLY A CA 1
ATOM 4669 C C . GLY A 1 291 ? 18.599 -13.041 -9.229 1.000 14.290 287 GLY A C 1
ATOM 4670 O O . GLY A 1 291 ? 18.570 -12.719 -10.411 1.000 14.192 287 GLY A O 1
ATOM 4674 N N . LEU A 1 292 ? 19.678 -12.872 -8.455 1.000 16.002 288 LEU A N 1
ATOM 4675 C CA . LEU A 1 292 ? 20.890 -12.273 -9.038 1.000 15.877 288 LEU A CA 1
ATOM 4676 C C . LEU A 1 292 ? 21.520 -13.112 -10.138 1.000 15.691 288 LEU A C 1
ATOM 4677 O O . LEU A 1 292 ? 22.032 -12.567 -11.109 1.000 16.586 288 LEU A O 1
ATOM 4693 N N . GLU A 1 293 ? 21.523 -14.441 -9.991 1.000 17.060 289 GLU A N 1
ATOM 4694 C CA . GLU A 1 293 ? 22.067 -15.262 -11.070 1.000 18.628 289 GLU A CA 1
ATOM 4695 C C . GLU A 1 293 ? 21.237 -15.120 -12.355 1.000 17.702 289 GLU A C 1
ATOM 4696 O O . GLU A 1 293 ? 21.784 -15.040 -13.457 1.000 20.841 289 GLU A O 1
ATOM 4708 N N A LYS A 1 294 ? 19.903 -15.155 -12.228 0.700 17.051 290 LYS A N 1
ATOM 4709 N N B LYS A 1 294 ? 19.912 -15.111 -12.219 0.300 16.490 290 LYS A N 1
ATOM 4710 C CA A LYS A 1 294 ? 19.005 -14.986 -13.365 0.700 17.858 290 LYS A CA 1
ATOM 4711 C CA B LYS A 1 294 ? 19.055 -15.007 -13.386 0.300 16.179 290 LYS A CA 1
ATOM 4712 C C A LYS A 1 294 ? 19.160 -13.604 -13.992 0.700 15.044 290 LYS A C 1
ATOM 4713 C C B LYS A 1 294 ? 19.093 -13.595 -13.967 0.300 14.248 290 LYS A C 1
ATOM 4714 O O A LYS A 1 294 ? 18.939 -13.442 -15.194 0.700 15.665 290 LYS A O 1
ATOM 4715 O O B LYS A 1 294 ? 18.742 -13.416 -15.132 0.300 14.292 290 LYS A O 1
ATOM 4752 N N . ALA A 1 295 ? 19.546 -12.609 -13.172 1.000 13.205 291 ALA A N 1
ATOM 4753 C CA . ALA A 1 295 ? 19.609 -11.229 -13.624 1.000 12.116 291 ALA A CA 1
ATOM 4754 C C . ALA A 1 295 ? 20.583 -11.027 -14.781 1.000 11.902 291 ALA A C 1
ATOM 4755 O O . ALA A 1 295 ? 20.439 -10.060 -15.527 1.000 11.618 291 ALA A O 1
ATOM 4762 N N . VAL A 1 296 ? 21.590 -11.898 -14.889 1.000 12.435 292 VAL A N 1
ATOM 4763 C CA . VAL A 1 296 ? 22.597 -11.814 -15.943 1.000 13.088 292 VAL A CA 1
ATOM 4764 C C . VAL A 1 296 ? 22.487 -12.903 -16.998 1.000 13.983 292 VAL A C 1
ATOM 4765 O O . VAL A 1 296 ? 23.389 -13.038 -17.831 1.000 17.559 292 VAL A O 1
ATOM 4778 N N . LYS A 1 297 ? 21.432 -13.697 -16.987 1.000 14.861 293 LYS A N 1
ATOM 4779 C CA . LYS A 1 297 ? 21.305 -14.814 -17.929 1.000 16.972 293 LYS A CA 1
ATOM 4780 C C . LYS A 1 297 ? 20.621 -14.401 -19.224 1.000 17.699 293 LYS A C 1
ATOM 4781 O O . LYS A 1 297 ? 19.565 -13.833 -19.196 1.000 20.464 293 LYS A O 1
ATOM 4800 N N . GLY A 1 298 ? 21.236 -14.776 -20.340 1.000 17.902 294 GLY A N 1
ATOM 4801 C CA . GLY A 1 298 ? 20.630 -14.646 -21.646 1.000 20.075 294 GLY A CA 1
ATOM 4802 C C . GLY A 1 298 ? 20.344 -13.203 -22.051 1.000 18.150 294 GLY A C 1
ATOM 4803 O O . GLY A 1 298 ? 19.387 -12.961 -22.767 1.000 21.127 294 GLY A O 1
ATOM 4807 N N . LEU A 1 299 ? 21.134 -12.240 -21.579 1.000 16.284 295 LEU A N 1
ATOM 4808 C CA . LEU A 1 299 ? 20.837 -10.835 -21.825 1.000 14.226 295 LEU A CA 1
ATOM 4809 C C . LEU A 1 299 ? 20.969 -10.501 -23.293 1.000 14.481 295 LEU A C 1
ATOM 4810 O O . LEU A 1 299 ? 21.861 -10.991 -23.996 1.000 20.168 295 LEU A O 1
ATOM 4826 N N . PRO A 1 300 ? 20.115 -9.613 -23.816 1.000 13.846 296 PRO A N 1
ATOM 4827 C CA . PRO A 1 300 ? 20.099 -9.315 -25.246 1.000 17.656 296 PRO A CA 1
ATOM 4828 C C . PRO A 1 300 ? 21.035 -8.225 -25.695 1.000 14.560 296 PRO A C 1
ATOM 4829 O O . PRO A 1 300 ? 21.201 -8.024 -26.890 1.000 18.555 296 PRO A O 1
ATOM 4840 N N . ILE A 1 301 ? 21.547 -7.461 -24.741 1.000 11.701 297 ILE A N 1
ATOM 4841 C CA . ILE A 1 301 ? 22.390 -6.310 -24.996 1.000 11.144 297 ILE A CA 1
ATOM 4842 C C . ILE A 1 301 ? 23.491 -6.337 -23.943 1.000 10.854 297 ILE A C 1
ATOM 4843 O O . ILE A 1 301 ? 23.357 -7.006 -22.905 1.000 11.003 297 ILE A O 1
ATOM 4859 N N . PRO A 1 302 ? 24.599 -5.603 -24.153 1.000 10.725 298 PRO A N 1
ATOM 4860 C CA . PRO A 1 302 ? 25.692 -5.645 -23.166 1.000 10.716 298 PRO A CA 1
ATOM 4861 C C . PRO A 1 302 ? 25.286 -5.021 -21.846 1.000 9.712 298 PRO A C 1
ATOM 4862 O O . PRO A 1 302 ? 24.551 -4.044 -21.804 1.000 10.090 298 PRO A O 1
ATOM 4873 N N . LEU A 1 303 ? 25.857 -5.552 -20.763 1.000 10.364 299 LEU A N 1
ATOM 4874 C CA . LEU A 1 303 ? 25.745 -4.930 -19.454 1.000 10.239 299 LEU A CA 1
ATOM 4875 C C . LEU A 1 303 ? 26.428 -3.570 -19.468 1.000 9.333 299 LEU A C 1
ATOM 4876 O O . LEU A 1 303 ? 27.470 -3.353 -20.098 1.000 11.145 299 LEU A O 1
ATOM 4892 N N . HIS A 1 304 ? 25.904 -2.649 -18.669 1.000 9.120 300 HIS A N 1
ATOM 4893 C CA . HIS A 1 304 ? 26.620 -1.420 -18.370 1.000 9.176 300 HIS A CA 1
ATOM 4894 C C . HIS A 1 304 ? 27.866 -1.761 -17.564 1.000 9.238 300 HIS A C 1
ATOM 4895 O O . HIS A 1 304 ? 27.834 -2.633 -16.695 1.000 9.786 300 HIS A O 1
ATOM 4910 N N . PRO A 1 305 ? 28.995 -1.079 -17.807 1.000 9.974 301 PRO A N 1
ATOM 4911 C CA . PRO A 1 305 ? 30.177 -1.335 -16.987 1.000 10.360 301 PRO A CA 1
ATOM 4912 C C . PRO A 1 305 ? 29.950 -1.314 -15.490 1.000 9.907 301 PRO A C 1
ATOM 4913 O O . PRO A 1 305 ? 30.590 -2.071 -14.74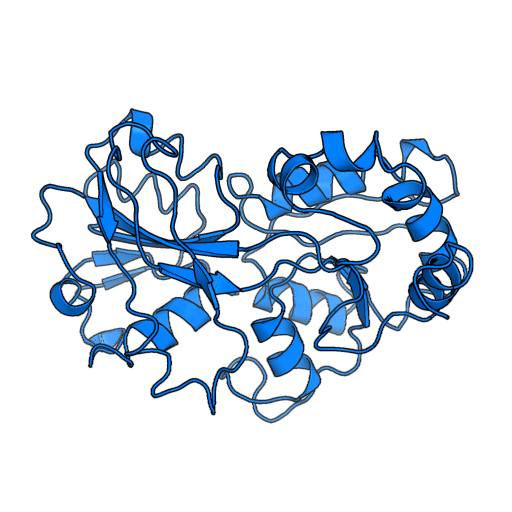2 1.000 10.502 301 PRO A O 1
ATOM 4924 N N . GLY A 1 306 ? 29.131 -0.401 -14.979 1.000 9.896 302 GLY A N 1
ATOM 4925 C CA . GLY A 1 306 ? 28.883 -0.381 -13.543 1.000 9.791 302 GLY A CA 1
ATOM 4926 C C . GLY A 1 306 ? 28.150 -1.595 -13.019 1.000 9.964 302 GLY A C 1
ATOM 4927 O O . GLY A 1 306 ? 28.353 -2.026 -11.887 1.000 10.548 302 GLY A O 1
ATOM 4931 N N . ALA A 1 307 ? 27.276 -2.163 -13.862 1.000 9.391 303 ALA A N 1
ATOM 4932 C CA . ALA A 1 307 ? 26.627 -3.431 -13.553 1.000 9.941 303 ALA A CA 1
ATOM 4933 C C . ALA A 1 307 ? 27.595 -4.589 -13.610 1.000 9.857 303 ALA A C 1
ATOM 4934 O O . ALA A 1 307 ? 27.558 -5.468 -12.740 1.000 10.989 303 ALA A O 1
ATOM 4941 N N . GLU A 1 308 ? 28.468 -4.633 -14.633 1.000 10.270 304 GLU A N 1
ATOM 4942 C CA . GLU A 1 308 ? 29.484 -5.672 -14.672 1.000 11.734 304 GLU A CA 1
ATOM 4943 C C . GLU A 1 308 ? 30.300 -5.706 -13.381 1.000 11.267 304 GLU A C 1
ATOM 4944 O O . GLU A 1 308 ? 30.536 -6.759 -12.815 1.000 12.243 304 GLU A O 1
ATOM 4956 N N . ARG A 1 309 ? 30.713 -4.528 -12.935 1.000 10.821 305 ARG A N 1
ATOM 4957 C CA . ARG A 1 309 ? 31.507 -4.446 -11.721 1.000 11.391 305 ARG A CA 1
ATOM 4958 C C . ARG A 1 309 ? 30.718 -4.986 -10.542 1.000 11.473 305 ARG A C 1
ATOM 4959 O O . ARG A 1 309 ? 31.230 -5.763 -9.721 1.000 12.997 305 ARG A O 1
ATOM 4980 N N . PHE A 1 310 ? 29.458 -4.555 -10.404 1.000 11.160 306 PHE A N 1
ATOM 4981 C CA . PHE A 1 310 ? 28.623 -5.043 -9.321 1.000 11.191 306 PHE A CA 1
ATOM 4982 C C . PHE A 1 310 ? 28.510 -6.561 -9.336 1.000 11.048 306 PHE A C 1
ATOM 4983 O O . PHE A 1 310 ? 28.678 -7.210 -8.300 1.000 12.202 306 PHE A O 1
ATOM 5000 N N . TYR A 1 311 ? 28.174 -7.153 -10.486 1.000 11.120 307 TYR A N 1
ATOM 5001 C CA . TYR A 1 311 ? 27.956 -8.582 -10.543 1.000 11.306 307 TYR A CA 1
ATOM 5002 C C . TYR A 1 311 ? 29.249 -9.376 -10.353 1.000 12.714 307 TYR A C 1
ATOM 5003 O O . TYR A 1 311 ? 29.234 -10.469 -9.796 1.000 14.089 307 TYR A O 1
ATOM 5021 N N . LYS A 1 312 ? 30.370 -8.829 -10.832 1.000 12.576 308 LYS A N 1
ATOM 5022 C CA . LYS A 1 312 ? 31.665 -9.448 -10.557 1.000 13.444 308 LYS A CA 1
ATOM 5023 C C . LYS A 1 312 ? 31.936 -9.484 -9.049 1.000 14.749 308 LYS A C 1
ATOM 5024 O O . LYS A 1 312 ? 32.301 -10.526 -8.473 1.000 17.441 308 LYS A O 1
ATOM 5043 N N A GLU A 1 313 ? 31.763 -8.354 -8.367 0.500 14.070 309 GLU A N 1
ATOM 5044 N N B GLU A 1 313 ? 31.706 -8.344 -8.377 0.500 15.816 309 GLU A N 1
ATOM 5045 C CA A GLU A 1 313 ? 32.002 -8.345 -6.930 0.500 14.660 309 GLU A CA 1
ATOM 5046 C CA B GLU A 1 313 ? 31.949 -8.201 -6.940 0.500 17.580 309 GLU A CA 1
ATOM 5047 C C A GLU A 1 313 ? 31.076 -9.322 -6.219 0.500 16.521 309 GLU A C 1
ATOM 5048 C C B GLU A 1 313 ? 31.014 -9.094 -6.117 0.500 18.259 309 GLU A C 1
ATOM 5049 O O A GLU A 1 313 ? 31.531 -10.060 -5.336 0.500 17.784 309 GLU A O 1
ATOM 5050 O O B GLU A 1 313 ? 31.373 -9.518 -5.013 0.500 19.149 309 GLU A O 1
ATOM 5073 N N . ALA A 1 314 ? 29.798 -9.341 -6.635 1.000 17.335 310 ALA A N 1
ATOM 5074 C CA . ALA A 1 314 ? 28.807 -10.191 -5.990 1.000 19.373 310 ALA A CA 1
ATOM 5075 C C . ALA A 1 314 ? 29.065 -11.674 -6.251 1.000 19.947 310 ALA A C 1
ATOM 5076 O O . ALA A 1 314 ? 28.399 -12.494 -5.644 1.000 24.098 310 ALA A O 1
ATOM 5083 N N . GLY A 1 315 ? 29.972 -12.031 -7.157 1.000 19.990 311 GLY A N 1
ATOM 5084 C CA . GLY A 1 315 ? 30.264 -13.413 -7.459 1.000 20.527 311 GLY A CA 1
ATOM 5085 C C . GLY A 1 315 ? 29.297 -14.059 -8.431 1.000 20.047 311 GLY A C 1
ATOM 5086 O O . GLY A 1 315 ? 29.341 -15.264 -8.618 1.000 25.342 311 GLY A O 1
ATOM 5090 N N . VAL A 1 316 ? 28.445 -13.262 -9.071 1.000 20.018 312 VAL A N 1
ATOM 5091 C CA . VAL A 1 316 ? 27.487 -13.742 -10.036 1.000 21.289 312 VAL A CA 1
ATOM 5092 C C . VAL A 1 316 ? 28.072 -13.876 -11.444 1.000 20.176 312 VAL A C 1
ATOM 5093 O O . VAL A 1 316 ? 27.619 -14.681 -12.259 1.000 25.826 312 VAL A O 1
ATOM 5106 N N . LEU A 1 317 ? 28.985 -12.966 -11.775 1.000 18.960 313 LEU A N 1
ATOM 5107 C CA . LEU A 1 317 ? 29.831 -13.069 -12.949 1.000 21.042 313 LEU A CA 1
ATOM 5108 C C . LEU A 1 317 ? 31.226 -13.416 -12.479 1.000 26.164 313 LEU A C 1
ATOM 5109 O O . LEU A 1 317 ? 31.726 -12.782 -11.564 1.000 29.277 313 LEU A O 1
ATOM 5125 N N . LYS A 1 318 ? 31.849 -14.378 -13.151 1.000 32.835 314 LYS A N 1
ATOM 5126 C CA . LYS A 1 318 ? 33.185 -14.823 -12.776 1.000 35.840 314 LYS A CA 1
ATOM 5127 C C . LYS A 1 318 ? 34.204 -14.044 -13.613 1.000 44.178 314 LYS A C 1
ATOM 5128 O O . LYS A 1 318 ? 34.071 -14.075 -14.863 1.000 48.543 314 LYS A O 1
#

B-factor: mean 16.3, std 10.83, range [7.16, 318.66]

Radius of gyration: 18.6 Å; Cα contacts (8 Å, |Δi|>4): 765; chains: 1; bounding box: 53×39×41 Å

InterPro domains:
  IPR011852 TRAP transporter solute receptor, TAXI family [PF16868] (23-311)
  IPR011852 TRAP transporter solute receptor, TAXI family [PTHR42941] (8-312)
  IPR011852 TRAP transporter solute receptor, TAXI family [TIGR02122] (16-311)

Secondary structure (DSSP, 8-state):
-EEEEEE---TTSSHHH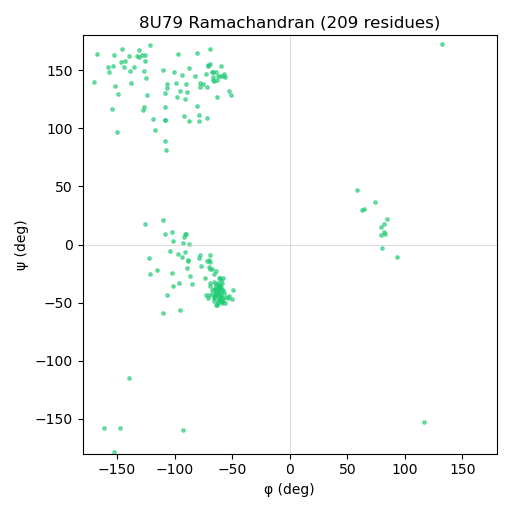HHHHHHHHHHHTTSSEEEEEE--S-HHHHHHHHHTTS-SEEEEEHHHHHHHHHT-SSTTTTTS--TTEEEEEEEEEEEEEEEEETTSS-SSGGGGTTSEEE---TT-HHHHHHHHHHHHTT--GGGSSEEE---HHHHHHHHHTTS-SEEEEEE-TT-HHHHHHHHHS-EEE----HHHHHTTTTT-TT-EEEEE-TTSBTTB-S-EEEEEEEEEEEEETTS-HHHHHHHHHHHHSSHHHHHTT-HHHHHH--HHHHTTT-SSPBPHHHHHHHHHHTS--

Solvent-accessible surface area: 11990 Å² total

Organism: Thermus thermophilus (strain ATCC 27634 / DSM 579 / HB8) (NCBI:txid300852)

Foldseek 3Di:
DAEAEEEAEFCQFQRQLLQQLLQVLLVVLVPPYRYHYDHDQAAQVRLVCQLVVNGFKYKHFLQSLLCQQVQDLDVSRNPHHSVFKAFQWWFFKFFKWKKFAPPQQDAALLSQFAFFEAQGADRHPSNSVSQLQNVLSPDHCVRGVHHHHHGLQVRLVCRLVVVGGIYIDRGDQPRRSQQVSLVRGRMETHARDVVSVVVVCVSRVFKDWDWDAAPSHHNHRHIHIYIITIMTMMGTLPDDLVVLLSSCCSAVVPLVSNCVSDVRRVVGDDLLNTPPPRSHHHRNNSVVNCVVVVSHD

Nearest PDB structures (foldseek):
  1us5-assembly1_A  TM=1.001E+00  e=5.091E-69  Thermus thermophilus HB8
  8s4j-assembly1_A  TM=9.528E-01  e=8.957E-37  Vibrio cholerae
  4ddd-assembly1_A  TM=9.052E-01  e=5.077E-33  Ehrlichia chaffeensis str. Arkansas
  3ksx-assembly1_A  TM=6.133E-01  e=1.076E-11  Xanthomonas citri pv. citri str. 306
  4pfi-assembly1_A  TM=4.908E-01  e=9.753E-09  Marinobacter nauticus VT8

Sequence (297 aa):
QQEFIITIGSGSTTTGVYFPVATGIAKKLVVNDANVGIRANARRSTGGSVANINAINAGEEFEMALLAQNDIAYYAYQGCCCCIPAFEGKPVKTIRALAALYPEVVHVVARKDAGIRTVADLKGKRVVVGDVGSGTEQNARQILEEAYGLTFDDLGQAIRRVSASSQQGIIQQLMMQDKRADALFYTVGLGASSAIIQQQLALTTPIALVAVDDLNRIIQQAIAKKKYYPFYVGFNNIPGGTYKKGVDVTTTPTVAVQQQAMMLIASEERLSEEEETVYKFMKAVFGNNLEEAFKKIHPNLERFFGLEKKAVKGLPIPLHPGAERFYKEEAGVLK